Protein AF-A0A8T5QUE5-F1 (afdb_monomer)

Sequence (180 aa):
MTLEDELLDKLLEVINLKKLDLYNTNISELSKLKGLNLEYLNLDCTKVSDISALEGMPLRELHLLATSVSDISYLRGMPLQVLNLDCTNVSDISALEGMPLKRLQLYNTKITDIFPLSGMPLENLDINSNNIYDISPLEGMSFKKLNISYTKIENLSYLEKIKAEELIMEGLNLDNLKAF

Mean predicted aligned error: 4.75 Å

pLDDT: mean 92.4, std 11.58, range [46.09, 98.94]

Structure (mmCIF, N/CA/C/O backbone):
data_AF-A0A8T5QUE5-F1
#
_entry.id   AF-A0A8T5QUE5-F1
#
loop_
_atom_site.group_PDB
_atom_site.id
_atom_site.type_symbol
_atom_site.label_atom_id
_atom_site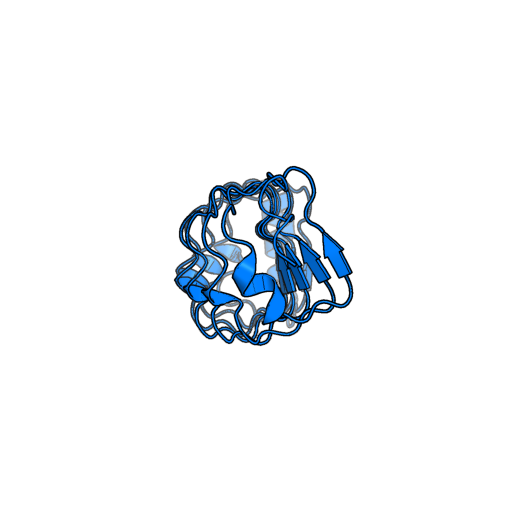.label_alt_id
_atom_site.label_comp_id
_atom_site.label_asym_id
_atom_site.label_entity_id
_atom_site.label_seq_id
_atom_site.pdbx_PDB_ins_code
_atom_site.Cartn_x
_atom_site.Cartn_y
_atom_site.Cartn_z
_atom_site.occupancy
_atom_site.B_iso_or_equiv
_atom_site.auth_seq_id
_atom_site.auth_comp_id
_atom_site.auth_asym_id
_atom_site.auth_atom_id
_atom_site.pdbx_PDB_model_num
ATOM 1 N N . MET A 1 1 ? -11.476 17.811 26.109 1.00 55.44 1 MET A N 1
ATOM 2 C CA . MET A 1 1 ? -12.087 16.688 25.385 1.00 55.44 1 MET A CA 1
ATOM 3 C C . MET A 1 1 ? -12.823 17.287 24.207 1.00 55.44 1 MET A C 1
ATOM 5 O O . MET A 1 1 ? -13.654 18.166 24.429 1.00 55.44 1 MET A O 1
ATOM 9 N N . THR A 1 2 ? -12.407 16.973 22.984 1.00 64.62 2 THR A N 1
ATOM 10 C CA . THR A 1 2 ? -13.081 17.469 21.772 1.00 64.62 2 THR A CA 1
ATOM 11 C C . THR A 1 2 ? -14.402 16.715 21.568 1.00 64.62 2 THR A C 1
ATOM 13 O O . THR A 1 2 ? -14.621 15.665 22.166 1.00 64.62 2 THR A O 1
ATOM 16 N N . LEU A 1 3 ? -15.298 17.234 20.720 1.00 58.44 3 LEU A N 1
ATOM 17 C CA . LEU A 1 3 ? -16.533 16.528 20.338 1.00 58.44 3 LEU A CA 1
ATOM 18 C C . LEU A 1 3 ? -16.232 15.142 19.722 1.00 58.44 3 LEU A C 1
ATOM 20 O O . LEU A 1 3 ? -17.026 14.214 19.838 1.00 58.44 3 LEU A O 1
ATOM 24 N N . GLU A 1 4 ? -15.060 15.009 19.099 1.00 66.00 4 GLU A N 1
ATOM 25 C CA . GLU A 1 4 ? -14.550 13.771 18.508 1.00 66.00 4 GLU A CA 1
ATOM 26 C C . GLU A 1 4 ? -14.103 12.768 19.584 1.00 66.00 4 GLU A C 1
ATOM 28 O O . GLU A 1 4 ? -14.426 11.588 19.473 1.00 66.00 4 GLU A O 1
ATOM 33 N N . ASP A 1 5 ? -13.448 13.226 20.661 1.00 66.81 5 ASP A N 1
ATOM 34 C CA . ASP A 1 5 ? -13.089 12.368 21.799 1.00 66.81 5 ASP A CA 1
ATOM 35 C C . ASP A 1 5 ? -14.330 11.754 22.456 1.00 66.81 5 ASP A C 1
ATOM 37 O O . ASP A 1 5 ? -14.325 10.569 22.782 1.00 66.81 5 ASP A O 1
ATOM 41 N N . GLU A 1 6 ? -15.388 12.554 22.632 1.00 69.56 6 GLU A N 1
ATOM 42 C CA . GLU A 1 6 ? -16.644 12.105 23.241 1.00 69.56 6 GLU A CA 1
ATOM 43 C C . GLU A 1 6 ? -17.401 11.124 22.330 1.00 69.56 6 GLU A C 1
ATOM 45 O O . GLU A 1 6 ? -18.007 10.164 22.811 1.00 69.56 6 GLU A O 1
ATOM 50 N N . LEU A 1 7 ? -17.362 11.338 21.009 1.00 68.38 7 LEU A N 1
ATOM 51 C CA . LEU A 1 7 ? -17.920 10.399 20.035 1.00 68.38 7 LEU A CA 1
ATOM 52 C C . LEU A 1 7 ? -17.157 9.071 20.058 1.00 68.38 7 LEU A C 1
ATOM 54 O O . LEU A 1 7 ? -17.784 8.013 20.043 1.00 68.38 7 LEU A O 1
ATOM 58 N N . LEU A 1 8 ? -15.825 9.121 20.125 1.00 69.69 8 LEU A N 1
ATOM 59 C CA . LEU A 1 8 ? -14.997 7.923 20.167 1.00 69.69 8 LEU A CA 1
ATOM 60 C C . LEU A 1 8 ? -15.243 7.125 21.450 1.00 69.69 8 LEU A C 1
ATOM 62 O O . LEU A 1 8 ? -15.422 5.914 21.376 1.00 69.69 8 LEU A O 1
ATOM 66 N N . ASP A 1 9 ? -15.367 7.797 22.595 1.00 72.69 9 ASP A N 1
ATOM 67 C CA . ASP A 1 9 ? -15.693 7.147 23.870 1.00 72.69 9 ASP A CA 1
ATOM 68 C C . ASP A 1 9 ? -17.058 6.439 23.816 1.00 72.69 9 ASP A C 1
ATOM 70 O O . ASP A 1 9 ? -17.170 5.288 24.235 1.00 72.69 9 ASP A O 1
ATOM 74 N N . LYS A 1 10 ? -18.073 7.058 23.196 1.00 71.94 10 LYS A N 1
ATOM 75 C CA . LYS A 1 10 ? -19.389 6.422 22.981 1.00 71.94 10 LYS A CA 1
ATOM 76 C C . LYS A 1 10 ? -19.337 5.240 22.008 1.00 71.94 10 LYS A C 1
ATOM 78 O O . LYS A 1 10 ? -20.101 4.292 22.165 1.00 71.94 10 LYS A O 1
ATOM 83 N N . LEU A 1 11 ? -18.458 5.271 21.004 1.00 67.69 11 LEU A N 1
ATOM 84 C CA . LEU A 1 11 ? -18.279 4.158 20.063 1.00 67.69 11 LEU A CA 1
ATOM 85 C C . LEU A 1 11 ? -17.603 2.946 20.720 1.00 67.69 11 LEU A C 1
ATOM 87 O O . LEU A 1 11 ? -17.919 1.813 20.356 1.00 67.69 11 LEU A O 1
ATOM 91 N N . LEU A 1 12 ? -16.724 3.165 21.704 1.00 67.06 12 LEU A N 1
ATOM 92 C CA . LEU A 1 12 ? -16.076 2.092 22.471 1.00 67.06 12 LEU A CA 1
ATOM 93 C C . LEU A 1 12 ? -17.047 1.335 23.389 1.00 67.06 12 LEU A C 1
ATOM 95 O O . LEU A 1 12 ? -16.798 0.175 23.711 1.00 67.06 12 LEU A O 1
ATOM 99 N N . GLU A 1 13 ? -18.168 1.951 23.775 1.00 68.12 13 GLU A N 1
ATOM 100 C CA . GLU A 1 13 ? -19.232 1.286 24.543 1.00 68.12 13 GLU A CA 1
ATOM 101 C C . GLU A 1 13 ? -20.042 0.285 23.695 1.00 68.12 13 GLU A C 1
ATOM 103 O O . GLU A 1 13 ? -20.776 -0.550 24.234 1.00 68.12 13 GLU A O 1
ATOM 108 N N . VAL A 1 14 ? -19.896 0.316 22.365 1.00 62.88 14 VAL A N 1
ATOM 109 C CA . VAL A 1 14 ? -20.578 -0.611 21.458 1.00 62.88 14 VAL A CA 1
ATOM 110 C C . VAL A 1 14 ? -19.792 -1.921 21.368 1.00 62.88 14 VAL A C 1
ATOM 112 O O . VAL A 1 14 ? -18.818 -2.060 20.626 1.00 62.88 14 VAL A O 1
ATOM 115 N N . ILE A 1 15 ? -20.252 -2.929 22.107 1.00 61.47 15 ILE A N 1
ATOM 116 C CA . ILE A 1 15 ? -19.746 -4.304 22.009 1.00 61.47 15 ILE A CA 1
ATOM 117 C C . ILE A 1 15 ? -19.897 -4.784 20.548 1.00 61.47 15 ILE A C 1
ATOM 119 O O . ILE A 1 15 ? -20.997 -4.765 20.002 1.00 61.47 15 ILE A O 1
ATOM 123 N N . ASN A 1 16 ? -18.797 -5.256 19.942 1.00 76.56 16 ASN A N 1
ATOM 124 C CA . ASN A 1 16 ? -18.677 -5.796 18.570 1.00 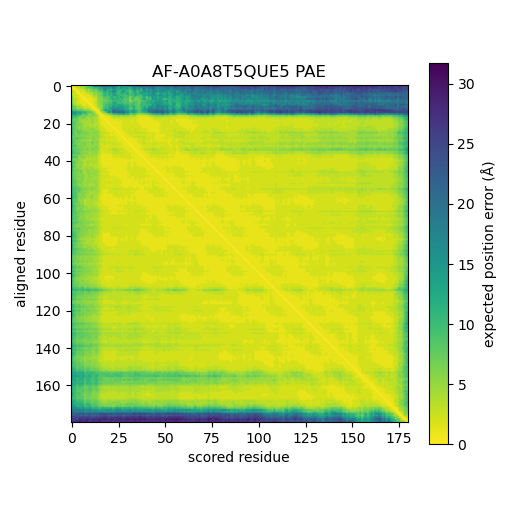76.56 16 ASN A CA 1
ATOM 125 C C . ASN A 1 16 ? -18.594 -4.801 17.397 1.00 76.56 16 ASN A C 1
ATOM 127 O O . ASN A 1 16 ? -18.973 -5.154 16.276 1.00 76.56 16 ASN A O 1
ATOM 131 N N . LEU A 1 17 ? -18.034 -3.603 17.578 1.00 87.31 17 LEU A N 1
ATOM 132 C CA . LEU A 1 17 ? -17.676 -2.780 16.419 1.00 87.31 17 LEU A CA 1
ATOM 133 C C . LEU A 1 17 ? -16.667 -3.527 15.519 1.00 87.31 17 LEU A C 1
ATOM 135 O O . LEU A 1 17 ? -15.586 -3.909 15.965 1.00 87.31 17 LEU A O 1
ATOM 139 N N . LYS A 1 18 ? -17.046 -3.759 14.255 1.00 92.56 18 LYS A N 1
ATOM 140 C CA . LYS A 1 18 ? -16.223 -4.443 13.236 1.00 92.56 18 LYS A CA 1
ATOM 141 C C . LYS A 1 18 ? -15.705 -3.522 12.146 1.00 92.56 18 LYS A C 1
ATOM 143 O O . LYS A 1 18 ? -14.696 -3.825 11.518 1.00 92.56 18 LYS A O 1
ATOM 148 N N . LYS A 1 19 ? -16.407 -2.424 11.896 1.00 94.88 19 LYS A N 1
ATOM 149 C CA . LYS A 1 19 ? -16.065 -1.461 10.857 1.00 94.88 19 LYS A CA 1
ATOM 150 C C . LYS A 1 19 ? -16.135 -0.075 11.455 1.00 94.88 19 LYS A C 1
ATOM 152 O O . LYS A 1 19 ? -17.140 0.257 12.080 1.00 94.88 19 LYS A O 1
ATOM 157 N N . LEU A 1 20 ? -15.089 0.703 11.251 1.00 94.19 20 LEU A N 1
ATOM 158 C CA . LEU A 1 20 ? -15.035 2.089 11.674 1.00 94.19 20 LEU A CA 1
ATOM 159 C C . LEU A 1 20 ? -14.572 2.937 10.494 1.00 94.19 20 LEU A C 1
ATOM 161 O O . LEU A 1 20 ? -13.533 2.661 9.899 1.00 94.19 20 LEU A O 1
ATOM 165 N N . ASP A 1 21 ? -15.373 3.937 10.145 1.00 95.81 21 ASP A N 1
ATOM 166 C CA . ASP A 1 21 ? -15.042 4.902 9.106 1.00 95.81 21 ASP A CA 1
ATOM 167 C C . ASP A 1 21 ? -14.876 6.284 9.736 1.00 95.81 21 ASP A C 1
ATOM 169 O O . ASP A 1 21 ? -15.796 6.797 10.376 1.00 95.81 21 ASP A O 1
ATOM 173 N N . LEU A 1 22 ? -13.674 6.835 9.597 1.00 95.50 22 LEU A N 1
ATOM 174 C CA . LEU A 1 22 ? -13.264 8.140 10.104 1.00 95.50 22 LEU A CA 1
ATOM 175 C C . LEU A 1 22 ? -12.729 9.022 8.968 1.00 95.50 22 LEU A C 1
ATOM 177 O O . LEU A 1 22 ? -11.948 9.943 9.231 1.00 95.50 22 LEU A O 1
ATOM 181 N N . TYR A 1 23 ? -13.141 8.747 7.724 1.00 97.19 23 TYR A N 1
ATOM 182 C CA . TYR A 1 23 ? -12.760 9.518 6.544 1.00 97.19 23 TYR A CA 1
ATOM 183 C C . TYR A 1 23 ? -12.907 11.021 6.784 1.00 97.19 23 TYR A C 1
ATOM 185 O O . TYR A 1 23 ? -13.974 11.501 7.180 1.00 97.19 23 TYR A O 1
ATOM 193 N N . ASN A 1 24 ? -11.839 11.764 6.488 1.00 96.44 24 ASN A N 1
ATOM 194 C CA . ASN A 1 24 ? -11.814 13.225 6.519 1.00 96.44 24 ASN A CA 1
ATOM 195 C C . ASN A 1 24 ? -12.274 13.826 7.868 1.00 96.44 24 ASN A C 1
ATOM 197 O O . ASN A 1 24 ? -12.932 14.868 7.920 1.00 96.44 24 ASN A O 1
ATOM 201 N N . THR A 1 25 ? -11.939 13.152 8.970 1.00 94.88 25 THR A N 1
ATOM 202 C CA . THR A 1 25 ? -12.083 13.668 10.342 1.00 94.88 25 THR A CA 1
ATOM 203 C C . THR A 1 25 ? -10.766 14.280 10.838 1.00 94.88 25 THR A C 1
ATOM 205 O O . THR A 1 25 ? -9.713 14.094 10.226 1.00 94.88 25 THR A O 1
ATOM 208 N N . ASN A 1 26 ? -10.775 15.007 11.966 1.00 92.00 26 ASN A N 1
ATOM 209 C CA . ASN A 1 26 ? -9.542 15.593 12.516 1.00 92.00 26 ASN A CA 1
ATOM 210 C C . ASN A 1 26 ? -8.739 14.646 13.414 1.00 92.00 26 ASN A C 1
ATOM 212 O O . ASN A 1 26 ? -7.796 15.107 14.063 1.00 92.00 26 ASN A O 1
ATOM 216 N N . ILE A 1 27 ? -9.078 13.354 13.457 1.00 93.19 27 ILE A N 1
ATOM 217 C CA . ILE A 1 27 ? -8.384 12.402 14.321 1.00 93.19 27 ILE A CA 1
ATOM 218 C C . ILE A 1 27 ? -6.887 12.353 13.986 1.00 93.19 27 ILE A C 1
ATOM 220 O O . ILE A 1 27 ? -6.482 12.322 12.821 1.00 93.19 27 ILE A O 1
ATOM 224 N N . SER A 1 28 ? -6.067 12.369 15.031 1.00 93.75 28 SER A N 1
ATOM 225 C CA . SER A 1 28 ? -4.611 12.220 14.945 1.00 93.75 28 SER A CA 1
ATOM 226 C C . SER A 1 28 ? -4.076 11.111 15.849 1.00 93.75 28 SER A C 1
ATOM 228 O O . SER A 1 28 ? -2.992 10.600 15.602 1.00 93.75 28 SER A O 1
ATOM 230 N N . GLU A 1 29 ? -4.837 10.730 16.877 1.00 94.31 29 GLU A N 1
ATOM 231 C CA . GLU A 1 29 ? -4.436 9.786 17.918 1.00 94.31 29 GLU A CA 1
ATOM 232 C C . GLU A 1 29 ? -5.331 8.549 17.887 1.00 94.31 29 GLU A C 1
ATOM 234 O O . GLU A 1 29 ? -6.556 8.653 17.955 1.00 94.31 29 GLU A O 1
ATOM 239 N N . LEU A 1 30 ? -4.714 7.369 17.826 1.00 94.44 30 LEU A N 1
ATOM 240 C CA . LEU A 1 30 ? -5.424 6.089 17.725 1.00 94.44 30 LEU A CA 1
ATOM 241 C C . LEU A 1 30 ? -5.387 5.267 19.016 1.00 94.44 30 LEU A C 1
ATOM 243 O O . LEU A 1 30 ? -5.906 4.155 19.044 1.00 94.44 30 LEU A O 1
ATOM 247 N N . SER A 1 31 ? -4.803 5.792 20.097 1.00 91.19 31 SER A N 1
ATOM 248 C CA . SER A 1 31 ? -4.622 5.068 21.368 1.00 91.19 31 SER A CA 1
ATOM 249 C C . SER A 1 31 ? -5.916 4.438 21.902 1.00 91.19 31 SER A C 1
ATOM 251 O O . SER A 1 31 ? -5.895 3.321 22.418 1.00 91.19 31 SER A O 1
ATOM 253 N N . LYS A 1 32 ? -7.052 5.112 21.700 1.00 88.38 32 LYS A N 1
ATOM 254 C CA . LYS A 1 32 ? -8.398 4.651 22.069 1.00 88.38 32 LYS A CA 1
ATOM 255 C C . LYS A 1 32 ? -8.914 3.466 21.236 1.00 88.38 32 LYS A C 1
ATOM 257 O O . LYS A 1 32 ? -9.803 2.763 21.695 1.00 88.38 32 LYS A O 1
ATOM 262 N N . LEU A 1 33 ? -8.363 3.210 20.046 1.00 90.44 33 LEU A N 1
ATOM 263 C CA . LEU A 1 33 ? -8.734 2.063 19.201 1.00 90.44 33 LEU A CA 1
ATOM 264 C C . LEU A 1 33 ? -8.020 0.764 19.595 1.00 90.44 33 LEU A C 1
ATOM 266 O O . LEU A 1 33 ? -8.381 -0.311 19.109 1.00 90.44 33 LEU A O 1
ATOM 270 N N . LYS A 1 34 ? -6.992 0.850 20.447 1.00 89.94 34 LYS A N 1
ATOM 271 C CA . LYS A 1 34 ? -6.136 -0.286 20.783 1.00 89.94 34 LYS A CA 1
ATOM 272 C C . LYS A 1 34 ? -6.952 -1.440 21.365 1.00 89.94 34 LYS A C 1
ATOM 274 O O . LYS A 1 34 ? -7.679 -1.281 22.342 1.00 89.94 34 LYS A O 1
ATOM 279 N N . GLY A 1 35 ? -6.780 -2.626 20.785 1.00 87.12 35 GLY A N 1
ATOM 280 C CA . GLY A 1 35 ? -7.442 -3.852 21.241 1.00 87.12 35 GLY A CA 1
ATOM 281 C C . GLY A 1 35 ? -8.889 -4.019 20.769 1.00 87.12 35 GLY A C 1
ATOM 282 O O . GLY A 1 35 ? -9.516 -5.023 21.110 1.00 87.12 35 GLY A O 1
ATOM 283 N N . LEU A 1 36 ? -9.424 -3.093 19.964 1.00 89.94 36 LEU A N 1
ATOM 284 C CA . LEU A 1 36 ? -10.710 -3.310 19.308 1.00 89.94 36 LEU A CA 1
ATOM 285 C C . LEU A 1 36 ? -10.630 -4.444 18.280 1.00 89.94 36 LEU A C 1
ATOM 287 O O . LEU A 1 36 ? -9.606 -4.695 17.647 1.00 89.94 36 LEU A O 1
ATOM 291 N N . ASN A 1 37 ? -11.760 -5.112 18.065 1.00 92.56 37 ASN A N 1
ATOM 292 C CA . ASN A 1 37 ? -11.877 -6.226 17.127 1.00 92.56 37 ASN A CA 1
ATOM 293 C C . ASN A 1 37 ? -12.324 -5.751 15.730 1.00 92.56 37 ASN A C 1
ATOM 295 O O . ASN A 1 37 ? -13.238 -6.334 15.139 1.00 92.56 37 ASN A O 1
ATOM 299 N N . LEU A 1 38 ? -11.720 -4.663 15.238 1.00 95.25 38 LEU A N 1
ATOM 300 C CA . LEU A 1 38 ? -12.035 -4.096 13.927 1.00 95.25 38 LEU A CA 1
ATOM 301 C C . LEU A 1 38 ? -11.475 -4.980 12.807 1.00 95.25 38 LEU A C 1
ATOM 303 O O . LEU A 1 38 ? -10.333 -5.427 12.854 1.00 95.25 38 LEU A O 1
ATOM 307 N N . GLU A 1 39 ? -12.289 -5.180 11.778 1.00 97.81 39 GLU A N 1
ATOM 308 C CA . GLU A 1 39 ? -11.939 -5.844 10.519 1.00 97.81 39 GLU A CA 1
ATOM 309 C C . GLU A 1 39 ? -11.780 -4.830 9.373 1.00 97.81 39 GLU A C 1
ATOM 311 O O . GLU A 1 39 ? -11.087 -5.111 8.398 1.00 97.81 39 GLU A O 1
ATOM 316 N N . TYR A 1 40 ? -12.388 -3.649 9.499 1.00 98.44 40 TYR A N 1
ATOM 317 C CA . TYR A 1 40 ? -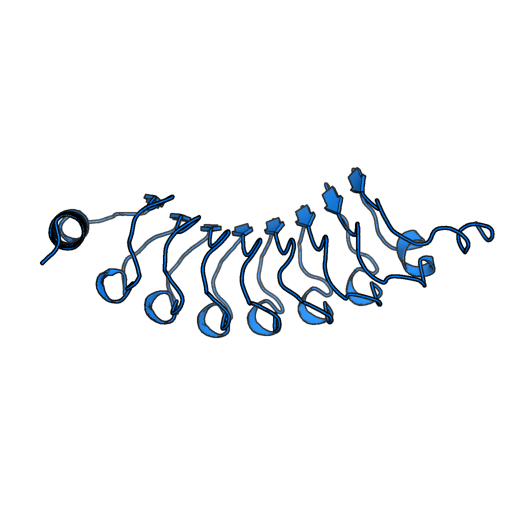12.280 -2.536 8.557 1.00 98.44 40 TYR A CA 1
ATOM 318 C C . TYR A 1 40 ? -12.012 -1.240 9.319 1.00 98.44 40 TYR A C 1
ATOM 320 O O . TYR A 1 40 ? -12.736 -0.925 10.273 1.00 98.44 40 TYR A O 1
ATOM 328 N N . LEU A 1 41 ? -11.025 -0.479 8.859 1.00 98.38 41 LEU A N 1
ATOM 329 C CA . LEU A 1 41 ? -10.732 0.853 9.367 1.00 98.38 41 LEU A CA 1
ATOM 330 C C . LEU A 1 41 ? -10.399 1.799 8.212 1.00 98.38 41 LEU A C 1
ATOM 332 O O . LEU A 1 41 ? -9.467 1.551 7.448 1.00 98.38 41 LEU A O 1
ATOM 336 N N . ASN A 1 42 ? -11.152 2.889 8.111 1.00 98.75 42 ASN A N 1
ATOM 337 C CA . ASN A 1 42 ? -10.876 3.965 7.169 1.00 98.75 42 ASN A CA 1
ATOM 338 C C . ASN A 1 42 ? -10.406 5.216 7.917 1.00 98.75 42 ASN A C 1
ATOM 340 O O . ASN A 1 42 ? -11.151 5.768 8.728 1.00 98.75 42 ASN A O 1
ATOM 344 N N . LEU A 1 43 ? -9.171 5.632 7.644 1.00 98.56 43 LEU A N 1
ATOM 345 C CA . LEU A 1 43 ? -8.508 6.820 8.185 1.00 98.56 43 LEU A CA 1
ATOM 346 C C . LEU A 1 43 ? -8.047 7.762 7.063 1.00 98.56 43 LEU A C 1
ATOM 348 O O . LEU A 1 43 ? -7.198 8.628 7.292 1.00 98.56 43 LEU A O 1
ATOM 352 N N . ASP A 1 44 ? -8.587 7.603 5.857 1.00 98.81 44 ASP A N 1
ATOM 353 C CA . ASP A 1 44 ? -8.267 8.451 4.715 1.00 98.81 44 ASP A CA 1
ATOM 354 C C . ASP A 1 44 ? -8.504 9.929 5.042 1.00 98.81 44 ASP A C 1
ATOM 356 O O . ASP A 1 44 ? -9.501 10.304 5.669 1.00 98.81 44 ASP A O 1
ATOM 360 N N . CYS A 1 45 ? -7.588 10.782 4.588 1.00 98.38 45 CYS A N 1
ATOM 361 C CA . CYS A 1 45 ? -7.635 12.231 4.773 1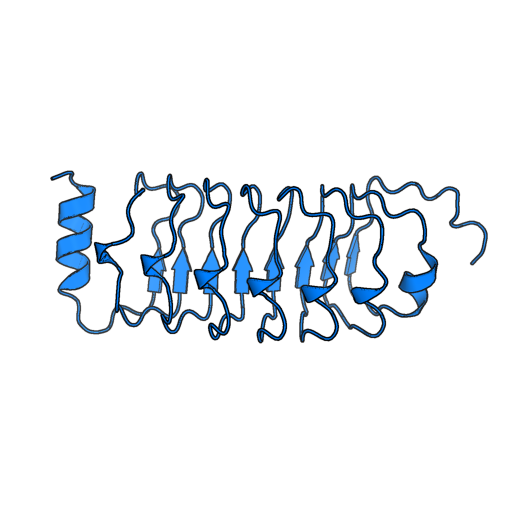.00 98.38 45 CYS A CA 1
ATOM 362 C C . CYS A 1 45 ? -7.703 12.673 6.251 1.00 98.38 45 CYS A C 1
ATOM 364 O O . CYS A 1 45 ? -8.269 13.722 6.556 1.00 98.38 45 CYS A O 1
ATOM 366 N N . THR A 1 46 ? -7.140 11.889 7.175 1.00 97.62 46 THR A N 1
ATOM 367 C CA . THR A 1 46 ? -6.999 12.262 8.596 1.00 97.62 46 THR A CA 1
ATOM 368 C C . THR A 1 46 ? -5.598 12.797 8.910 1.00 97.62 46 THR A C 1
ATOM 370 O O . THR A 1 46 ? -4.710 12.833 8.057 1.00 97.62 46 THR A O 1
ATOM 373 N N . LYS A 1 47 ? -5.368 13.223 10.159 1.00 96.88 47 LYS A N 1
ATOM 374 C CA . LYS A 1 47 ? -4.072 13.749 10.630 1.00 96.88 47 LYS A CA 1
ATOM 375 C C . LYS A 1 47 ? -3.199 12.683 11.293 1.00 96.88 47 LYS A C 1
ATOM 377 O O . LYS A 1 47 ? -2.220 13.023 11.954 1.00 96.88 47 LYS A O 1
ATOM 382 N N . VAL A 1 48 ? -3.560 11.409 11.156 1.00 98.00 48 VAL A N 1
ATOM 383 C CA . VAL A 1 48 ? -2.830 10.293 11.759 1.00 98.00 48 VAL A CA 1
ATOM 384 C C . VAL A 1 48 ? -1.419 10.206 11.174 1.00 98.00 48 VAL A C 1
ATOM 386 O O . VAL A 1 48 ? -1.217 10.297 9.961 1.00 98.00 48 VAL A O 1
ATOM 389 N N . SER A 1 49 ? -0.437 10.013 12.051 1.00 97.94 49 SER A N 1
ATOM 390 C CA . SER A 1 49 ? 0.952 9.708 11.685 1.00 97.94 49 SER A CA 1
ATOM 391 C C . SER A 1 49 ? 1.494 8.465 12.389 1.00 97.94 49 SER A C 1
ATOM 393 O O . SER A 1 49 ? 2.372 7.802 11.846 1.00 97.94 49 SER A O 1
ATOM 395 N N . ASP A 1 50 ? 0.969 8.142 13.574 1.00 98.31 50 ASP A N 1
ATOM 396 C CA . ASP A 1 50 ? 1.325 6.955 14.352 1.00 98.31 50 ASP A CA 1
ATOM 397 C C . ASP A 1 50 ? 0.179 5.934 14.311 1.00 98.31 50 ASP A C 1
ATOM 399 O O . ASP A 1 50 ? -0.953 6.223 14.708 1.00 98.31 50 ASP A O 1
ATOM 403 N N . ILE A 1 51 ? 0.485 4.734 13.818 1.00 98.56 51 ILE A N 1
ATOM 404 C CA . ILE A 1 51 ? -0.449 3.607 13.720 1.00 98.56 51 ILE A CA 1
ATOM 405 C C . ILE A 1 51 ? -0.092 2.446 14.655 1.00 98.56 51 ILE A C 1
ATOM 407 O O . ILE A 1 51 ? -0.669 1.367 14.534 1.00 98.56 51 ILE A O 1
ATOM 411 N N . SER A 1 52 ? 0.811 2.641 15.616 1.00 98.12 52 SER A N 1
ATOM 412 C CA . SER A 1 52 ? 1.228 1.612 16.582 1.00 98.12 52 SER A CA 1
ATOM 413 C C . SER A 1 52 ? 0.065 1.028 17.390 1.00 98.12 52 SER A C 1
ATOM 415 O O . SER A 1 52 ? 0.084 -0.140 17.774 1.00 98.12 52 SER A O 1
ATOM 417 N N . ALA A 1 53 ? -1.005 1.799 17.598 1.00 97.19 53 ALA A N 1
ATOM 418 C CA . ALA A 1 53 ? -2.224 1.314 18.243 1.00 97.19 53 ALA A CA 1
ATOM 419 C C . ALA A 1 53 ? -2.947 0.205 17.450 1.00 97.19 53 ALA A C 1
ATOM 421 O O . ALA A 1 53 ? -3.773 -0.497 18.036 1.00 97.19 53 ALA A O 1
ATOM 422 N N . LEU A 1 54 ? -2.645 0.052 16.152 1.00 97.94 54 LEU A N 1
ATOM 423 C CA . LEU A 1 54 ? -3.247 -0.947 15.265 1.00 97.94 54 LEU A CA 1
ATOM 424 C C . LEU A 1 54 ? -2.561 -2.319 15.314 1.00 97.94 54 LEU A C 1
ATOM 426 O O . LEU A 1 54 ? -3.092 -3.284 14.759 1.00 97.94 54 LEU A O 1
ATOM 430 N N . GLU A 1 55 ? -1.400 -2.419 15.965 1.00 97.81 55 GLU A N 1
ATOM 431 C CA . GLU A 1 55 ? -0.601 -3.643 16.008 1.00 97.81 55 GLU A CA 1
ATOM 432 C C . GLU A 1 55 ? -1.423 -4.842 16.510 1.00 97.81 55 GLU A C 1
ATOM 434 O O . GLU A 1 55 ? -2.085 -4.796 17.552 1.00 97.81 55 GLU A O 1
ATOM 439 N N . GLY A 1 56 ? -1.387 -5.936 15.746 1.00 96.94 56 GLY A N 1
ATOM 440 C CA . GLY A 1 56 ? -2.067 -7.186 16.090 1.00 96.94 56 GLY A CA 1
ATOM 441 C C . GLY A 1 56 ? -3.594 -7.160 15.959 1.00 96.94 56 GLY A C 1
ATOM 442 O O . GLY A 1 56 ? -4.239 -8.169 16.257 1.00 96.94 56 GLY A O 1
ATOM 443 N N . MET A 1 57 ? -4.198 -6.058 15.502 1.00 96.50 57 MET A N 1
ATOM 444 C CA . MET A 1 57 ? -5.638 -6.013 15.247 1.00 96.50 57 MET A CA 1
ATOM 445 C C . MET A 1 57 ? -6.022 -6.927 14.067 1.00 96.50 57 MET A C 1
ATOM 447 O O . MET A 1 57 ? -5.255 -7.089 13.115 1.00 96.50 57 MET A O 1
ATOM 451 N N . PRO A 1 58 ? -7.232 -7.512 14.061 1.00 97.00 58 PRO A N 1
ATOM 452 C CA . PRO A 1 58 ? -7.662 -8.449 13.023 1.00 97.00 58 PRO A CA 1
ATOM 453 C C . PRO A 1 58 ? -8.153 -7.748 11.741 1.00 97.00 58 PRO A C 1
ATOM 455 O O . PRO A 1 58 ? -9.058 -8.246 11.064 1.00 97.00 58 PRO A O 1
ATOM 458 N N . LEU A 1 59 ? -7.553 -6.605 11.391 1.00 98.50 59 LEU A N 1
ATOM 459 C CA . LEU A 1 59 ? -7.933 -5.810 10.228 1.00 98.50 59 LEU A CA 1
ATOM 460 C C . LEU A 1 59 ? -7.727 -6.611 8.936 1.00 98.50 59 LEU A C 1
ATOM 462 O O . LEU A 1 59 ? -6.675 -7.204 8.693 1.00 98.50 59 LEU A O 1
ATOM 466 N N . ARG A 1 60 ? -8.757 -6.603 8.092 1.00 98.81 60 ARG A N 1
ATOM 467 C CA . ARG A 1 60 ? -8.754 -7.125 6.720 1.00 98.81 60 ARG A CA 1
ATOM 468 C C . ARG A 1 60 ? -8.612 -6.005 5.699 1.00 98.81 60 ARG A C 1
ATOM 470 O O . ARG A 1 60 ? -8.083 -6.243 4.617 1.00 98.81 60 ARG A O 1
ATOM 477 N N . GLU A 1 61 ? -9.061 -4.808 6.049 1.00 98.88 61 GLU A N 1
ATOM 478 C CA . GLU A 1 61 ? -9.039 -3.639 5.183 1.00 98.88 61 GLU A CA 1
ATOM 479 C C . GLU A 1 61 ? -8.656 -2.393 5.982 1.00 98.88 61 GLU A C 1
ATOM 481 O O . GLU A 1 61 ? -9.269 -2.091 7.010 1.00 98.88 61 GLU A O 1
ATOM 486 N N . LEU A 1 62 ? -7.619 -1.702 5.511 1.00 98.94 62 LEU A N 1
ATOM 487 C CA . LEU A 1 62 ? -7.088 -0.490 6.121 1.00 98.94 62 LEU A CA 1
ATOM 488 C C . LEU A 1 62 ? -6.839 0.566 5.044 1.00 98.94 62 LEU A C 1
ATOM 490 O O . LEU A 1 62 ? -6.135 0.306 4.065 1.00 98.94 62 LEU A O 1
ATOM 494 N N . HIS A 1 63 ? -7.397 1.755 5.252 1.00 98.94 63 HIS A N 1
ATOM 495 C CA . HIS A 1 63 ? -7.213 2.901 4.366 1.00 98.94 63 HIS A CA 1
ATOM 496 C C . HIS A 1 63 ? -6.529 4.051 5.110 1.00 98.94 63 HIS A C 1
ATOM 498 O O . HIS A 1 63 ? -6.968 4.429 6.198 1.00 98.94 63 HIS A O 1
ATOM 504 N N . LEU A 1 64 ? -5.414 4.531 4.553 1.00 98.81 64 LEU A N 1
ATOM 505 C CA . LEU A 1 64 ? -4.530 5.563 5.105 1.00 98.81 64 LEU A CA 1
ATOM 506 C C . LEU A 1 64 ? -4.169 6.636 4.057 1.00 98.81 64 LEU A C 1
ATOM 508 O O . LEU A 1 64 ? -3.163 7.334 4.223 1.00 98.81 64 LEU A O 1
ATOM 512 N N . LEU A 1 65 ? -4.954 6.772 2.983 1.00 98.75 65 LEU A N 1
ATOM 513 C CA . LEU A 1 65 ? -4.749 7.761 1.921 1.00 98.75 65 LEU A CA 1
ATOM 514 C C . LEU A 1 65 ? -4.555 9.151 2.522 1.00 98.75 65 LEU A C 1
ATOM 516 O O . LEU A 1 65 ? -5.345 9.595 3.357 1.00 98.75 65 LEU A O 1
ATOM 520 N N . ALA A 1 66 ? -3.538 9.864 2.042 1.00 98.56 66 ALA A N 1
ATOM 521 C CA . ALA A 1 66 ? -3.267 11.249 2.421 1.00 98.56 66 ALA A CA 1
ATOM 522 C C . ALA A 1 66 ? -3.149 11.472 3.945 1.00 98.56 66 ALA A C 1
ATOM 524 O O . ALA A 1 66 ? -3.460 12.552 4.449 1.00 98.56 66 ALA A O 1
ATOM 525 N N . THR A 1 67 ? -2.683 10.458 4.679 1.00 98.56 67 THR A N 1
ATOM 526 C CA . THR A 1 67 ? -2.235 10.594 6.071 1.00 98.56 67 THR A CA 1
ATOM 527 C C . THR A 1 67 ? -0.742 10.932 6.130 1.00 98.56 67 THR A C 1
ATOM 529 O O . THR A 1 67 ? -0.032 10.919 5.123 1.00 98.56 67 THR A O 1
ATOM 532 N N . SER A 1 68 ? -0.226 11.240 7.322 1.00 97.62 68 SER A N 1
ATOM 533 C CA . SER A 1 68 ? 1.203 11.529 7.529 1.00 97.62 68 SER A CA 1
ATOM 534 C C . SER A 1 68 ? 2.008 10.306 7.979 1.00 97.62 68 SER A C 1
ATOM 536 O O . SER A 1 68 ? 3.137 10.458 8.443 1.00 97.62 68 SER A O 1
ATOM 538 N N . VAL A 1 69 ? 1.447 9.101 7.839 1.00 98.56 69 VAL A N 1
ATOM 539 C CA . VAL A 1 69 ? 2.103 7.839 8.200 1.00 98.56 69 VAL A CA 1
ATOM 540 C C . VAL A 1 69 ? 3.370 7.633 7.368 1.00 98.56 69 VAL A C 1
ATOM 542 O O . VAL A 1 69 ? 3.386 7.862 6.157 1.00 98.56 69 VAL A O 1
ATOM 545 N N . SER A 1 70 ? 4.441 7.199 8.032 1.00 98.19 70 SER A N 1
ATOM 546 C CA . SER A 1 70 ? 5.720 6.842 7.403 1.00 98.19 70 SER A CA 1
ATOM 547 C C . SER A 1 70 ? 6.256 5.483 7.844 1.00 98.19 70 SER A C 1
ATOM 549 O O . SER A 1 70 ? 6.991 4.855 7.089 1.00 98.19 70 SER A O 1
ATOM 551 N N . ASP A 1 71 ? 5.905 5.037 9.052 1.00 98.50 71 ASP A N 1
ATOM 552 C CA . ASP A 1 71 ? 6.301 3.743 9.602 1.00 98.50 71 ASP A CA 1
ATOM 553 C C . ASP A 1 71 ? 5.102 2.792 9.604 1.00 98.50 71 ASP A C 1
ATOM 555 O O . ASP A 1 71 ? 4.089 3.045 10.259 1.00 98.50 71 ASP A O 1
ATOM 559 N N . ILE A 1 72 ? 5.229 1.700 8.852 1.00 98.69 72 ILE A N 1
ATOM 560 C CA . ILE A 1 72 ? 4.223 0.638 8.761 1.00 98.69 72 ILE A CA 1
ATOM 561 C C . ILE A 1 72 ? 4.702 -0.688 9.360 1.00 98.69 72 ILE A C 1
ATOM 563 O O . ILE A 1 72 ? 4.070 -1.721 9.147 1.00 98.69 72 ILE A O 1
ATOM 567 N N . SER A 1 73 ? 5.796 -0.690 10.127 1.00 98.75 73 SER A N 1
ATOM 568 C CA . SER A 1 73 ? 6.344 -1.895 10.766 1.00 98.75 73 SER A CA 1
ATOM 569 C C . SER A 1 73 ? 5.323 -2.626 11.647 1.00 98.75 73 SER A C 1
ATOM 571 O O . SER A 1 73 ? 5.305 -3.859 11.672 1.00 98.75 73 SER A O 1
ATOM 573 N N . TYR A 1 74 ? 4.405 -1.882 12.267 1.00 98.38 74 TYR A N 1
ATOM 574 C CA . TYR A 1 74 ? 3.291 -2.388 13.076 1.00 98.38 74 TYR A CA 1
ATOM 575 C C . TYR A 1 74 ? 2.246 -3.196 12.289 1.00 98.38 74 TYR A C 1
ATOM 577 O O . TYR A 1 74 ? 1.420 -3.874 12.898 1.00 98.38 74 TYR A O 1
ATOM 585 N N . LEU A 1 75 ? 2.275 -3.148 10.950 1.00 98.69 75 LEU A N 1
ATOM 586 C CA . LEU A 1 75 ? 1.381 -3.932 10.091 1.00 98.69 75 LEU A CA 1
ATOM 587 C C . LEU A 1 75 ? 1.866 -5.369 9.847 1.00 98.69 75 LEU A C 1
ATOM 589 O O . LEU A 1 75 ? 1.130 -6.187 9.287 1.00 98.69 75 LEU A O 1
ATOM 593 N N . ARG A 1 76 ? 3.099 -5.692 10.252 1.00 98.56 76 ARG A N 1
ATOM 594 C CA . ARG A 1 76 ? 3.747 -6.972 9.950 1.00 98.56 76 ARG A CA 1
ATOM 595 C C . ARG A 1 76 ? 2.902 -8.159 10.409 1.00 98.56 76 ARG A C 1
ATOM 597 O O . ARG A 1 76 ? 2.527 -8.274 11.573 1.00 98.56 76 ARG A O 1
ATOM 604 N N . GLY A 1 77 ? 2.644 -9.080 9.483 1.00 98.19 77 GLY A N 1
ATOM 605 C CA . GLY A 1 77 ? 1.908 -10.317 9.758 1.00 98.19 77 GLY A CA 1
ATOM 606 C C . GLY A 1 77 ? 0.408 -10.132 10.010 1.00 98.19 77 GLY A C 1
ATOM 607 O O . GLY A 1 77 ? -0.279 -11.115 10.297 1.00 98.19 77 GLY A O 1
ATOM 608 N N . MET A 1 78 ? -0.126 -8.911 9.888 1.00 98.56 78 MET A N 1
ATOM 609 C CA . MET A 1 78 ? -1.563 -8.678 10.002 1.00 98.56 78 MET A CA 1
ATOM 610 C C . MET A 1 78 ? -2.321 -9.340 8.843 1.00 98.56 78 MET A C 1
ATOM 612 O O . MET A 1 78 ? -1.802 -9.468 7.730 1.00 98.56 78 MET A O 1
ATOM 616 N N . PRO A 1 79 ? -3.584 -9.740 9.055 1.00 98.44 79 PRO A N 1
ATOM 617 C CA . PRO A 1 79 ? -4.337 -10.527 8.085 1.00 98.44 79 PRO A CA 1
ATOM 618 C C . PRO A 1 79 ? -4.986 -9.671 6.973 1.00 98.44 79 PRO A C 1
ATOM 620 O O . PRO A 1 79 ? -6.046 -10.049 6.451 1.00 98.44 79 PRO A O 1
ATOM 623 N N . LEU A 1 80 ? -4.355 -8.538 6.629 1.00 98.81 80 LEU A N 1
ATOM 624 C CA . LEU A 1 80 ? -4.831 -7.539 5.671 1.00 98.81 80 LEU A CA 1
ATOM 625 C C . LEU A 1 80 ? -4.923 -8.125 4.257 1.00 98.81 80 LEU A C 1
ATOM 627 O O . LEU A 1 80 ? -4.013 -8.795 3.774 1.00 98.81 80 LEU A O 1
ATOM 631 N N . GLN A 1 81 ? -6.033 -7.831 3.587 1.00 98.88 81 GLN A N 1
ATOM 632 C CA . GLN A 1 81 ? -6.305 -8.172 2.188 1.00 98.88 81 GLN A CA 1
ATOM 633 C C . GLN A 1 81 ? -6.364 -6.917 1.311 1.00 98.88 81 GLN A C 1
ATOM 635 O O . GLN A 1 81 ? -6.059 -6.982 0.120 1.00 98.88 81 GLN A O 1
ATOM 640 N N . VAL A 1 82 ? -6.736 -5.777 1.895 1.00 98.94 82 VAL A N 1
ATOM 641 C CA . VAL A 1 82 ? -6.773 -4.473 1.236 1.00 98.94 82 VAL A CA 1
ATOM 642 C C . VAL A 1 82 ? -5.981 -3.477 2.070 1.00 98.94 82 VAL A C 1
ATOM 644 O O . VAL A 1 82 ? -6.252 -3.317 3.261 1.00 98.94 82 VAL A O 1
ATOM 647 N N . LEU A 1 83 ? -5.040 -2.790 1.429 1.00 98.94 83 LEU A N 1
ATOM 648 C CA . LEU A 1 83 ? -4.277 -1.713 2.040 1.00 98.94 83 LEU A CA 1
ATOM 649 C C . LEU A 1 83 ? -4.151 -0.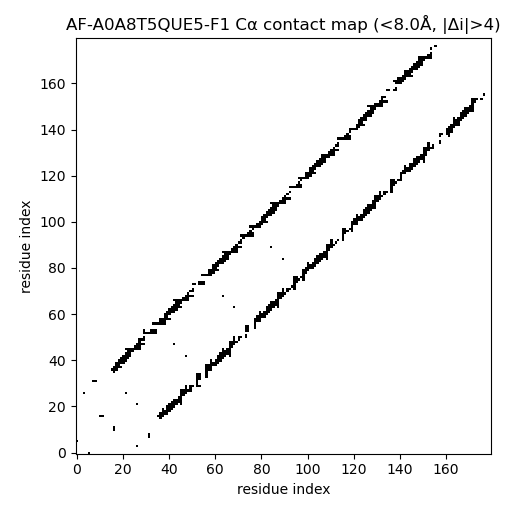540 1.065 1.00 98.94 83 LEU A C 1
ATOM 651 O O . LEU A 1 83 ? -3.671 -0.712 -0.058 1.00 98.94 83 LEU A O 1
ATOM 655 N N . ASN A 1 84 ? -4.583 0.638 1.506 1.00 98.94 84 ASN A N 1
ATOM 656 C CA . ASN A 1 84 ? -4.377 1.890 0.790 1.00 98.94 84 ASN A CA 1
ATOM 657 C C . ASN A 1 84 ? -3.393 2.775 1.562 1.00 98.94 84 ASN A C 1
ATOM 659 O O . ASN A 1 84 ? -3.679 3.169 2.692 1.00 98.94 84 ASN A O 1
ATOM 663 N N . LEU A 1 85 ? -2.246 3.062 0.950 1.00 98.88 85 LEU A N 1
ATOM 664 C CA . LEU A 1 85 ? -1.186 3.927 1.470 1.00 98.88 85 LEU A CA 1
ATOM 665 C C . LEU A 1 85 ? -0.914 5.115 0.540 1.00 98.88 85 LEU A C 1
ATOM 667 O O . LEU A 1 85 ? 0.119 5.768 0.679 1.00 98.88 85 LEU A O 1
ATOM 671 N N . ASP A 1 86 ? -1.803 5.399 -0.408 1.00 98.88 86 ASP A N 1
ATOM 672 C CA . ASP A 1 86 ? -1.626 6.471 -1.381 1.00 98.88 86 ASP A CA 1
ATOM 673 C C . ASP A 1 86 ? -1.323 7.814 -0.702 1.00 98.88 86 ASP A C 1
ATOM 675 O O . ASP A 1 86 ? -1.907 8.173 0.324 1.00 98.88 86 ASP A O 1
ATOM 679 N N . CYS A 1 87 ? -0.414 8.593 -1.283 1.00 98.69 87 CYS A N 1
ATOM 680 C CA . CYS A 1 87 ? -0.038 9.918 -0.786 1.00 98.69 87 CYS A CA 1
ATOM 681 C C . CYS A 1 87 ? 0.419 9.943 0.690 1.00 98.69 87 CYS A C 1
ATOM 683 O O . CYS A 1 87 ? 0.283 10.976 1.349 1.00 98.69 87 CYS A O 1
ATOM 685 N N . THR A 1 88 ? 0.951 8.838 1.218 1.00 98.56 88 THR A N 1
ATOM 686 C CA . THR A 1 88 ? 1.618 8.795 2.532 1.00 98.56 88 THR A CA 1
ATOM 687 C C . THR A 1 88 ? 3.121 9.085 2.407 1.00 98.56 88 THR A C 1
ATOM 689 O O . THR A 1 88 ? 3.645 9.334 1.321 1.00 98.56 88 THR A O 1
ATOM 692 N N . ASN A 1 89 ? 3.852 9.061 3.526 1.00 97.69 89 ASN A 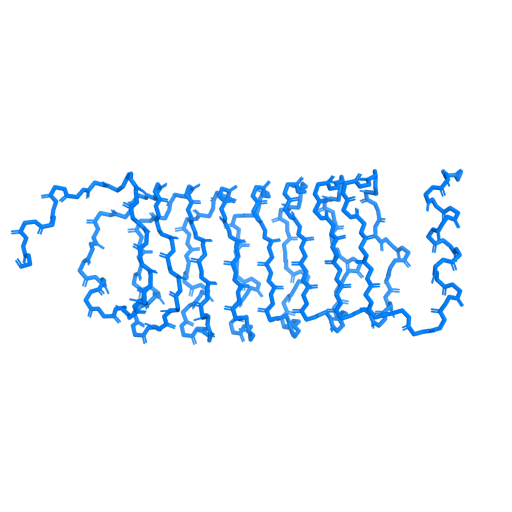N 1
ATOM 693 C CA . ASN A 1 89 ? 5.313 9.202 3.552 1.00 97.69 89 ASN A CA 1
ATOM 694 C C . ASN A 1 89 ? 6.046 7.850 3.662 1.00 97.69 89 ASN A C 1
ATOM 696 O O . ASN A 1 89 ? 7.215 7.817 4.056 1.00 97.69 89 ASN A O 1
ATOM 700 N N . VAL A 1 90 ? 5.369 6.740 3.357 1.00 98.19 90 VAL A N 1
ATOM 701 C CA . VAL A 1 90 ? 5.908 5.380 3.491 1.00 98.19 90 VAL A CA 1
ATOM 702 C C . VAL A 1 90 ? 6.890 5.063 2.366 1.00 98.19 90 VAL A C 1
ATOM 704 O O . VAL A 1 90 ? 6.492 4.892 1.224 1.00 98.19 90 VAL A O 1
ATOM 707 N N . SER A 1 91 ? 8.170 4.902 2.701 1.00 97.12 91 SER A N 1
ATOM 708 C CA . SER A 1 91 ? 9.220 4.531 1.732 1.00 97.12 91 SER A CA 1
ATOM 709 C C . SER A 1 91 ? 9.771 3.113 1.916 1.00 97.12 91 SER A C 1
ATOM 711 O O . SER A 1 91 ? 10.292 2.542 0.960 1.00 97.12 91 SER A O 1
ATOM 713 N N . ASP A 1 92 ? 9.629 2.538 3.112 1.00 98.44 92 ASP A N 1
ATOM 714 C CA . ASP A 1 92 ? 9.991 1.155 3.423 1.00 98.44 92 ASP A CA 1
ATOM 715 C C . ASP A 1 92 ? 8.718 0.311 3.540 1.00 98.44 92 ASP A C 1
ATOM 717 O O . ASP A 1 92 ? 7.869 0.554 4.399 1.00 98.44 92 ASP A O 1
ATOM 721 N N . ILE A 1 93 ? 8.596 -0.684 2.661 1.00 98.69 93 ILE A N 1
ATOM 722 C CA . ILE A 1 93 ? 7.465 -1.616 2.620 1.00 98.69 93 ILE A CA 1
ATOM 723 C C . ILE A 1 93 ? 7.836 -3.041 3.046 1.00 98.69 93 ILE A C 1
ATOM 725 O O . ILE A 1 93 ? 7.058 -3.969 2.832 1.00 98.69 93 ILE A O 1
ATOM 729 N N . SER A 1 94 ? 8.990 -3.240 3.689 1.00 98.69 94 SER A N 1
ATOM 730 C CA . SER A 1 94 ? 9.445 -4.552 4.181 1.00 98.69 94 SER A CA 1
ATOM 731 C C . SER A 1 94 ? 8.469 -5.210 5.162 1.00 98.69 94 SER A C 1
ATOM 733 O O . SER A 1 94 ? 8.419 -6.432 5.273 1.00 98.69 94 SER A O 1
ATOM 735 N N . ALA A 1 95 ? 7.641 -4.421 5.850 1.00 98.62 95 ALA A N 1
ATOM 736 C CA . ALA A 1 95 ? 6.579 -4.933 6.712 1.00 98.62 95 ALA A CA 1
ATOM 737 C C . ALA A 1 95 ? 5.499 -5.732 5.955 1.00 98.62 95 ALA A C 1
ATOM 739 O O . ALA A 1 95 ? 4.789 -6.513 6.588 1.00 98.62 95 ALA A O 1
ATOM 740 N N . LEU A 1 96 ? 5.381 -5.543 4.633 1.00 98.75 96 LEU A N 1
ATOM 741 C CA . LEU A 1 96 ? 4.363 -6.178 3.793 1.00 98.75 96 LEU A CA 1
ATOM 742 C C . LEU A 1 96 ? 4.741 -7.582 3.303 1.00 98.75 96 LEU A C 1
ATOM 744 O O . LEU A 1 96 ? 3.883 -8.295 2.779 1.00 98.75 96 LEU A O 1
ATOM 748 N N . GLU A 1 97 ? 6.002 -7.984 3.472 1.00 98.62 97 GLU A N 1
ATOM 749 C CA . GLU A 1 97 ? 6.522 -9.246 2.947 1.00 98.62 97 GLU A CA 1
ATOM 750 C C . GLU A 1 97 ? 5.693 -10.449 3.424 1.00 98.62 97 GLU A C 1
ATOM 752 O O . GLU A 1 97 ? 5.429 -10.634 4.615 1.00 98.62 97 GLU A O 1
ATOM 757 N N . GLY A 1 98 ? 5.254 -11.274 2.469 1.00 98.38 98 GLY A N 1
ATOM 758 C CA . GLY A 1 98 ? 4.487 -12.492 2.740 1.00 98.38 98 GLY A CA 1
ATOM 759 C C . GLY A 1 98 ? 3.049 -12.272 3.229 1.00 98.38 98 GLY A C 1
ATOM 760 O O . GLY A 1 98 ? 2.368 -13.246 3.561 1.00 98.38 98 GLY A O 1
ATOM 761 N N . MET A 1 99 ? 2.552 -11.032 3.274 1.00 98.69 99 MET A N 1
ATOM 762 C CA . MET A 1 99 ? 1.172 -10.753 3.680 1.00 98.69 99 MET A CA 1
ATOM 763 C C . MET A 1 99 ? 0.148 -11.235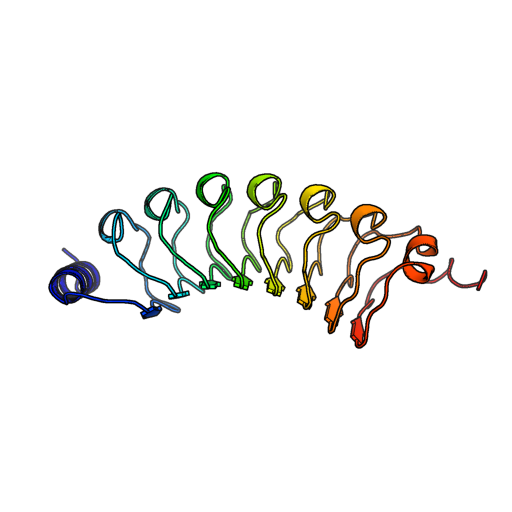 2.634 1.00 98.69 99 MET A C 1
ATOM 765 O O . MET A 1 99 ? 0.424 -11.235 1.432 1.00 98.69 99 MET A O 1
ATOM 769 N N . PRO A 1 100 ? -1.085 -11.595 3.043 1.00 98.44 100 PRO A N 1
ATOM 770 C CA . PRO A 1 100 ? -2.117 -12.108 2.139 1.00 98.44 100 PRO A CA 1
ATOM 771 C C . PRO A 1 100 ? -2.852 -10.994 1.363 1.00 98.44 100 PRO A C 1
ATOM 773 O O . PRO A 1 100 ? -4.051 -11.112 1.090 1.00 98.44 100 PRO A O 1
ATOM 776 N N . LEU A 1 101 ? -2.153 -9.907 1.014 1.00 98.81 101 LEU A N 1
ATOM 777 C CA . LEU A 1 101 ? -2.734 -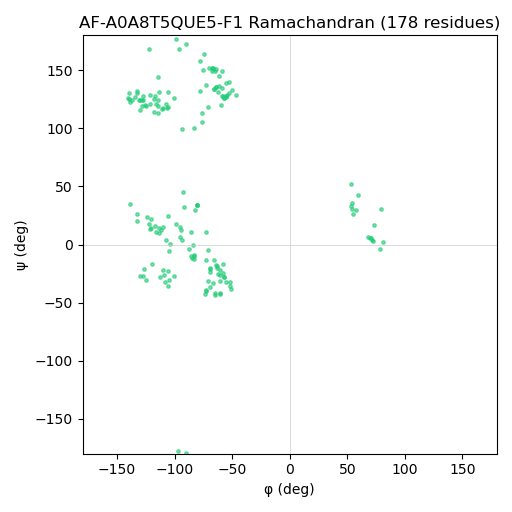8.749 0.338 1.00 98.81 101 LEU A CA 1
ATOM 778 C C . LEU A 1 101 ? -3.213 -9.115 -1.072 1.00 98.81 101 LEU A C 1
ATOM 780 O O . LEU A 1 101 ? -2.511 -9.754 -1.853 1.00 98.81 101 LEU A O 1
ATOM 784 N N . LYS A 1 102 ? -4.425 -8.662 -1.392 1.00 98.88 102 LYS A N 1
ATOM 785 C CA . LYS A 1 102 ? -5.071 -8.774 -2.704 1.00 98.88 102 LYS A CA 1
ATOM 786 C C . LYS A 1 102 ? -5.089 -7.448 -3.447 1.00 98.88 102 LYS A C 1
ATOM 788 O O . LYS A 1 102 ? -4.926 -7.433 -4.665 1.00 98.88 102 LYS A O 1
ATOM 793 N N . ARG A 1 103 ? -5.260 -6.345 -2.717 1.00 98.94 103 ARG A N 1
ATOM 794 C CA . ARG A 1 103 ? -5.231 -4.986 -3.257 1.00 98.94 103 ARG A CA 1
ATOM 795 C C . ARG A 1 103 ? -4.271 -4.126 -2.452 1.00 98.94 103 ARG A C 1
ATOM 797 O O . ARG A 1 103 ? -4.438 -3.998 -1.239 1.00 98.94 103 ARG A O 1
ATOM 804 N N . LEU A 1 104 ? -3.317 -3.524 -3.148 1.00 98.94 104 LEU A N 1
ATOM 805 C CA . LEU A 1 104 ? -2.330 -2.619 -2.576 1.00 98.94 104 LEU A CA 1
ATOM 806 C C . LEU A 1 104 ? -2.262 -1.348 -3.420 1.00 98.94 104 LEU A C 1
ATOM 808 O O . LEU A 1 104 ? -2.090 -1.420 -4.639 1.00 98.94 104 LEU A O 1
ATOM 812 N N . GLN A 1 105 ? -2.459 -0.200 -2.781 1.00 98.94 105 GLN A N 1
ATOM 813 C CA . GLN A 1 105 ? -2.340 1.119 -3.402 1.00 98.94 105 GLN A CA 1
ATOM 814 C C . GLN A 1 105 ? -1.180 1.862 -2.731 1.00 98.94 105 GLN A C 1
ATOM 816 O O . GLN A 1 105 ? -1.140 1.981 -1.504 1.00 98.94 105 GLN A O 1
ATOM 821 N N . LEU A 1 106 ? -0.193 2.240 -3.539 1.00 98.75 106 LEU A N 1
ATOM 822 C CA . LEU A 1 106 ? 1.060 2.885 -3.151 1.00 98.75 106 LEU A CA 1
ATOM 823 C C . LEU A 1 106 ? 1.344 4.094 -4.055 1.00 98.75 106 LEU A C 1
ATOM 825 O O . LEU A 1 106 ? 2.506 4.447 -4.255 1.00 98.75 106 LEU A O 1
ATOM 829 N N . TYR A 1 107 ? 0.320 4.726 -4.627 1.00 98.56 107 TYR A N 1
ATOM 830 C CA . TYR A 1 107 ? 0.490 5.917 -5.452 1.00 98.56 107 TYR A CA 1
ATOM 831 C C . TYR A 1 107 ? 1.198 7.015 -4.652 1.00 98.56 107 TYR A C 1
ATOM 833 O O . TYR A 1 107 ? 0.753 7.400 -3.570 1.00 98.56 107 TYR A O 1
ATOM 841 N N . ASN A 1 108 ? 2.294 7.543 -5.201 1.00 98.19 108 ASN A N 1
ATOM 842 C CA . ASN A 1 108 ? 3.024 8.679 -4.634 1.00 98.19 108 ASN A CA 1
ATOM 843 C C . ASN A 1 108 ? 3.431 8.488 -3.151 1.00 98.19 108 ASN A C 1
ATOM 845 O O . ASN A 1 108 ? 3.162 9.342 -2.305 1.00 98.19 108 ASN A O 1
ATOM 849 N N . THR A 1 109 ? 4.089 7.368 -2.835 1.00 95.62 109 THR A N 1
ATOM 850 C CA . THR A 1 109 ? 4.590 7.040 -1.481 1.00 95.62 109 THR A CA 1
ATOM 851 C C . THR A 1 109 ? 6.107 7.194 -1.336 1.00 95.62 109 THR A C 1
ATOM 853 O O . THR A 1 109 ? 6.634 7.183 -0.228 1.00 95.62 109 THR A O 1
ATOM 856 N N . LYS A 1 110 ? 6.820 7.482 -2.437 1.00 92.81 110 LYS A N 1
ATOM 857 C CA . LYS A 1 110 ? 8.290 7.648 -2.526 1.00 92.81 110 LYS A CA 1
ATOM 858 C C . LYS A 1 110 ? 9.071 6.333 -2.426 1.00 92.81 110 LYS A C 1
ATOM 860 O O . LYS A 1 110 ? 10.285 6.373 -2.219 1.00 92.81 110 LYS A O 1
ATOM 865 N N . ILE A 1 111 ? 8.416 5.191 -2.612 1.00 97.19 111 ILE A N 1
ATOM 866 C CA . ILE A 1 111 ? 9.085 3.885 -2.637 1.00 97.19 111 ILE A CA 1
ATOM 867 C C . ILE A 1 111 ? 10.050 3.773 -3.828 1.00 97.19 111 ILE A C 1
ATOM 869 O O . ILE A 1 111 ? 9.857 4.377 -4.890 1.00 97.19 111 ILE A O 1
ATOM 873 N N . THR A 1 112 ? 11.112 2.994 -3.637 1.00 97.69 112 THR A N 1
ATOM 874 C CA . THR A 1 112 ? 12.119 2.676 -4.668 1.00 97.69 112 THR A CA 1
ATOM 875 C C . THR A 1 112 ? 12.302 1.181 -4.859 1.00 97.69 112 THR A C 1
ATOM 877 O O . THR A 1 112 ? 12.642 0.748 -5.956 1.00 97.69 112 THR A O 1
ATOM 880 N N . ASP A 1 113 ? 12.102 0.414 -3.789 1.00 98.12 113 ASP A N 1
ATOM 881 C CA . ASP A 1 113 ? 12.275 -1.029 -3.750 1.00 98.12 113 ASP A CA 1
ATOM 882 C C . ASP A 1 113 ? 10.919 -1.704 -3.539 1.00 98.12 113 ASP A C 1
ATOM 884 O O . ASP A 1 113 ? 10.147 -1.320 -2.658 1.00 98.12 113 ASP A O 1
ATOM 888 N N . ILE A 1 114 ? 10.640 -2.698 -4.376 1.00 98.50 114 ILE A N 1
ATOM 889 C CA . ILE A 1 114 ? 9.425 -3.511 -4.333 1.00 98.50 114 ILE A CA 1
ATOM 890 C C . ILE A 1 114 ? 9.723 -5.002 -4.163 1.00 98.50 114 ILE A C 1
ATOM 892 O O . ILE A 1 114 ? 8.818 -5.820 -4.317 1.00 98.50 114 ILE A O 1
ATOM 896 N N . PHE A 1 115 ? 10.954 -5.378 -3.804 1.00 98.56 115 PHE A N 1
ATOM 897 C CA . PHE A 1 115 ? 11.299 -6.762 -3.479 1.00 98.56 115 PHE A CA 1
ATOM 898 C C . PHE A 1 115 ? 10.361 -7.413 -2.444 1.00 98.56 115 PHE A C 1
ATOM 900 O O . PHE A 1 115 ? 9.975 -8.563 -2.667 1.00 98.56 115 PHE A O 1
ATOM 907 N N . PRO A 1 116 ? 9.887 -6.707 -1.389 1.00 98.75 116 PRO A N 1
ATOM 908 C CA . PRO A 1 116 ? 8.916 -7.268 -0.444 1.00 98.75 116 PRO A CA 1
ATOM 909 C C . PRO A 1 116 ? 7.600 -7.747 -1.078 1.00 98.75 116 PRO A C 1
ATOM 911 O O . PRO A 1 116 ? 6.870 -8.503 -0.444 1.00 98.75 116 PRO A O 1
ATOM 914 N N . LEU A 1 117 ? 7.289 -7.326 -2.313 1.00 98.75 117 LEU A N 1
ATOM 915 C CA . LEU A 1 117 ? 6.081 -7.736 -3.035 1.00 98.75 117 LEU A CA 1
ATOM 916 C C . LEU A 1 117 ? 6.207 -9.091 -3.749 1.00 98.75 117 LEU A C 1
ATOM 918 O O . LEU A 1 117 ? 5.208 -9.619 -4.247 1.00 98.75 117 LEU A O 1
ATOM 922 N N . SER A 1 118 ? 7.414 -9.657 -3.806 1.00 98.44 118 SER A N 1
ATOM 923 C CA . SER A 1 118 ? 7.710 -10.860 -4.581 1.00 98.44 118 SER A CA 1
ATOM 924 C C . SER A 1 118 ? 6.852 -12.055 -4.165 1.00 98.44 118 SER A C 1
ATOM 926 O O . SER A 1 118 ? 6.756 -12.411 -2.990 1.00 98.44 118 SER A O 1
ATOM 928 N N . GLY A 1 119 ? 6.197 -12.676 -5.149 1.00 98.19 119 GLY A N 1
ATOM 929 C CA . GLY A 1 119 ? 5.369 -13.867 -4.947 1.00 98.19 119 GLY A CA 1
ATOM 930 C C . GLY A 1 119 ? 4.084 -13.647 -4.138 1.00 98.19 119 GLY A C 1
ATOM 931 O O . GLY A 1 119 ? 3.390 -14.620 -3.831 1.00 98.19 119 GLY A O 1
ATOM 932 N N . MET A 1 120 ? 3.734 -12.403 -3.792 1.00 98.62 120 MET A N 1
ATOM 933 C CA . MET A 1 120 ? 2.500 -12.105 -3.065 1.00 98.62 120 MET A CA 1
ATOM 934 C C . MET A 1 120 ? 1.252 -12.381 -3.922 1.00 98.62 120 MET A C 1
ATOM 936 O O . MET A 1 120 ? 1.284 -12.239 -5.145 1.00 98.62 120 MET A O 1
ATOM 940 N N . PRO A 1 121 ? 0.102 -12.724 -3.311 1.00 98.12 121 PRO A N 1
ATOM 941 C CA . PRO A 1 121 ? -1.118 -13.084 -4.036 1.00 98.12 121 PRO A CA 1
ATOM 942 C C . PRO A 1 121 ? -1.917 -11.860 -4.537 1.00 98.12 121 PRO A C 1
ATOM 944 O O . PRO A 1 121 ? -3.153 -11.913 -4.554 1.00 98.12 121 PRO A O 1
ATOM 947 N N . LEU A 1 122 ? -1.224 -10.777 -4.911 1.00 98.75 122 LEU A N 1
ATOM 948 C CA . LEU A 1 122 ? -1.796 -9.496 -5.333 1.00 98.75 122 LEU A CA 1
ATOM 949 C C . LEU A 1 122 ? -2.577 -9.640 -6.643 1.00 98.75 122 LEU A C 1
ATOM 951 O O . LEU A 1 122 ? -2.094 -10.212 -7.612 1.00 98.75 122 LEU A O 1
ATOM 955 N N . GLU A 1 123 ? -3.776 -9.063 -6.678 1.00 98.75 123 GLU A N 1
ATOM 956 C CA . GLU A 1 123 ? -4.632 -8.993 -7.868 1.00 98.75 123 GLU A CA 1
ATOM 957 C C . GLU A 1 123 ? -4.684 -7.565 -8.427 1.00 98.75 123 GLU A C 1
ATOM 959 O O . GLU A 1 123 ? -4.786 -7.369 -9.638 1.00 98.75 123 GLU A O 1
ATOM 964 N N . ASN A 1 124 ? -4.583 -6.562 -7.552 1.00 98.94 124 ASN A N 1
ATOM 965 C CA . ASN A 1 124 ? -4.601 -5.148 -7.902 1.00 98.94 124 ASN A CA 1
ATOM 966 C C . ASN A 1 124 ? -3.418 -4.444 -7.234 1.00 98.94 124 ASN A C 1
ATOM 968 O O . ASN A 1 124 ? -3.364 -4.360 -6.003 1.00 98.94 124 ASN A O 1
ATOM 972 N N . LEU A 1 125 ? -2.502 -3.924 -8.046 1.00 98.88 125 LEU A N 1
ATOM 973 C CA . LEU A 1 125 ? -1.324 -3.199 -7.583 1.00 98.88 125 LEU A CA 1
ATOM 974 C C . LEU A 1 125 ? -1.237 -1.844 -8.283 1.00 98.88 125 LEU A C 1
ATOM 976 O O . LEU A 1 125 ? -1.201 -1.777 -9.513 1.00 98.88 125 LEU A O 1
ATOM 980 N N . ASP A 1 126 ? -1.179 -0.780 -7.487 1.00 98.88 126 ASP A N 1
ATOM 981 C CA . ASP A 1 126 ? -0.838 0.556 -7.965 1.00 98.88 126 ASP A CA 1
ATOM 982 C C . ASP A 1 126 ? 0.446 1.036 -7.287 1.00 98.88 126 ASP A C 1
ATOM 984 O O . ASP A 1 126 ? 0.470 1.208 -6.070 1.00 98.88 126 ASP A O 1
ATOM 988 N N . ILE A 1 127 ? 1.511 1.210 -8.071 1.00 98.56 127 ILE A N 1
ATOM 989 C CA . ILE A 1 127 ? 2.814 1.737 -7.633 1.00 98.56 127 ILE A CA 1
ATOM 990 C C . ILE A 1 127 ? 3.183 3.018 -8.398 1.00 98.56 127 ILE A C 1
ATOM 992 O O . ILE A 1 127 ? 4.359 3.379 -8.489 1.00 98.56 127 ILE A O 1
ATOM 996 N N . ASN A 1 128 ? 2.188 3.710 -8.953 1.00 98.12 128 ASN A N 1
ATOM 997 C CA . ASN A 1 128 ? 2.352 4.913 -9.763 1.00 98.12 128 ASN A CA 1
ATOM 998 C C . ASN A 1 128 ? 3.073 6.052 -9.016 1.00 98.12 128 ASN A C 1
ATOM 1000 O O . ASN A 1 128 ? 2.924 6.216 -7.805 1.00 98.12 128 ASN A O 1
ATOM 1004 N N . SER A 1 129 ? 3.817 6.880 -9.758 1.00 98.00 129 SER A N 1
ATOM 1005 C CA . SER A 1 129 ? 4.479 8.089 -9.232 1.00 98.00 129 SER A CA 1
ATOM 1006 C C . SER A 1 129 ? 5.469 7.786 -8.108 1.00 98.00 129 SER A C 1
ATOM 1008 O O . SER A 1 129 ? 5.546 8.487 -7.100 1.00 98.00 129 SER A O 1
ATOM 1010 N N . ASN A 1 130 ? 6.250 6.726 -8.297 1.00 98.19 130 ASN A N 1
ATOM 1011 C CA . ASN A 1 130 ? 7.320 6.321 -7.393 1.00 98.19 130 ASN A CA 1
ATOM 1012 C C . ASN A 1 130 ? 8.667 6.264 -8.112 1.00 98.19 130 ASN A C 1
ATOM 1014 O O . ASN A 1 130 ? 8.753 6.301 -9.335 1.00 98.19 130 ASN A O 1
ATOM 1018 N N . ASN A 1 131 ? 9.756 6.143 -7.358 1.00 95.88 131 ASN A N 1
ATOM 1019 C CA . ASN A 1 131 ? 11.113 6.130 -7.910 1.00 95.88 131 ASN A CA 1
ATOM 1020 C C . ASN A 1 131 ? 11.610 4.703 -8.215 1.00 95.88 131 ASN A C 1
ATOM 1022 O O . ASN A 1 131 ? 12.800 4.421 -8.082 1.00 95.88 131 ASN A O 1
ATOM 1026 N N . ILE A 1 132 ? 10.703 3.807 -8.603 1.00 96.94 132 ILE A N 1
ATOM 1027 C CA . ILE A 1 132 ? 10.990 2.392 -8.874 1.00 96.94 132 ILE A CA 1
ATOM 1028 C C . ILE A 1 132 ? 11.652 2.258 -10.242 1.00 96.94 132 ILE A C 1
ATOM 1030 O O . ILE A 1 132 ? 11.160 2.823 -11.215 1.00 96.94 132 ILE A O 1
ATOM 1034 N N . TYR A 1 133 ? 12.744 1.502 -10.317 1.00 94.38 133 TYR A N 1
ATOM 1035 C CA . TYR A 1 133 ? 13.491 1.245 -11.556 1.00 94.38 133 TYR A CA 1
ATOM 1036 C C . TYR A 1 133 ? 13.561 -0.243 -11.927 1.00 94.38 133 TYR A C 1
ATOM 1038 O O . TYR A 1 133 ? 13.852 -0.567 -13.077 1.00 94.38 133 TYR A O 1
ATOM 1046 N N . ASP A 1 134 ? 13.276 -1.138 -10.975 1.00 94.69 134 ASP A N 1
ATOM 1047 C CA . ASP A 1 134 ? 13.272 -2.585 -11.168 1.00 94.69 134 ASP A CA 1
ATOM 1048 C C . ASP A 1 134 ? 11.898 -3.180 -10.836 1.00 94.69 134 ASP A C 1
ATOM 1050 O O . ASP A 1 134 ? 11.339 -2.937 -9.767 1.00 94.69 134 ASP A O 1
ATOM 1054 N N . ILE A 1 135 ? 11.374 -3.972 -11.770 1.00 96.19 135 ILE A N 1
ATOM 1055 C CA . ILE A 1 135 ? 10.128 -4.737 -11.629 1.00 96.19 135 ILE A CA 1
ATOM 1056 C C . ILE A 1 135 ? 10.350 -6.248 -11.676 1.00 96.19 135 ILE A C 1
ATOM 1058 O O . ILE A 1 135 ? 9.379 -7.001 -11.719 1.00 96.19 135 ILE A O 1
ATOM 1062 N N . SER A 1 136 ? 11.601 -6.711 -11.611 1.00 96.00 136 SER A N 1
ATOM 1063 C CA . SER A 1 136 ? 11.921 -8.131 -11.457 1.00 96.00 136 SER A CA 1
ATOM 1064 C C . SER A 1 136 ? 11.197 -8.815 -10.284 1.00 96.00 136 SER A C 1
ATOM 1066 O O . SER A 1 136 ? 10.805 -9.971 -10.458 1.00 96.00 136 SER A O 1
ATOM 1068 N N . PRO A 1 137 ? 10.883 -8.148 -9.146 1.00 97.81 137 PRO A N 1
ATOM 1069 C CA . PRO A 1 137 ? 10.100 -8.779 -8.081 1.00 97.81 137 PRO A CA 1
ATOM 1070 C C . PRO A 1 137 ? 8.678 -9.174 -8.492 1.00 97.81 137 PRO A C 1
ATOM 1072 O O . PRO A 1 137 ? 8.057 -9.990 -7.820 1.00 97.81 137 PRO A O 1
ATOM 1075 N N . LEU A 1 138 ? 8.154 -8.609 -9.583 1.00 98.00 138 LEU A N 1
ATOM 1076 C CA . LEU A 1 138 ? 6.820 -8.925 -10.087 1.00 98.00 138 LEU A CA 1
ATOM 1077 C C . LEU A 1 138 ? 6.813 -10.131 -11.046 1.00 98.00 138 LEU A C 1
ATOM 1079 O O . LEU A 1 138 ? 5.746 -10.550 -11.497 1.00 98.00 138 LEU A O 1
ATOM 1083 N N . GLU A 1 139 ? 7.980 -10.697 -11.376 1.00 95.81 139 GLU A N 1
ATOM 1084 C CA . GLU A 1 139 ? 8.118 -11.823 -12.305 1.00 95.81 139 GLU A CA 1
ATOM 1085 C C . GLU A 1 139 ? 7.216 -13.011 -11.915 1.00 95.81 139 GLU A C 1
ATOM 1087 O O . GLU A 1 139 ? 7.200 -13.473 -10.775 1.00 95.81 139 GLU A O 1
ATOM 1092 N N . GLY A 1 140 ? 6.452 -13.527 -12.882 1.00 97.00 140 GLY A N 1
ATOM 1093 C CA . GLY A 1 140 ? 5.562 -14.675 -12.692 1.00 97.00 140 GLY A CA 1
ATOM 1094 C C . GLY A 1 140 ? 4.234 -14.361 -11.996 1.00 97.00 140 GLY A C 1
ATOM 1095 O O . GLY A 1 140 ? 3.388 -15.253 -11.889 1.00 97.00 140 GLY A O 1
ATOM 1096 N N . MET A 1 141 ? 4.012 -13.120 -11.553 1.00 98.38 141 MET A N 1
ATOM 1097 C CA . MET A 1 141 ? 2.760 -12.703 -10.918 1.00 98.38 141 MET A CA 1
ATOM 1098 C C . MET A 1 141 ? 1.643 -12.458 -11.946 1.00 98.38 141 MET A C 1
ATOM 1100 O O . MET A 1 141 ? 1.885 -12.230 -13.136 1.00 98.38 141 MET A O 1
ATOM 1104 N N . SER A 1 142 ? 0.393 -12.521 -11.474 1.00 98.19 142 SER A N 1
ATOM 1105 C CA . SER A 1 142 ? -0.809 -12.333 -12.290 1.00 98.19 142 SER A CA 1
ATOM 1106 C C . SER A 1 142 ? -1.735 -11.299 -11.661 1.00 98.19 142 SER A C 1
ATOM 1108 O O . SER A 1 142 ? -2.253 -11.515 -10.570 1.00 98.19 142 SER A O 1
ATOM 1110 N N . PHE A 1 143 ? -1.994 -10.217 -12.386 1.00 98.69 143 PHE A N 1
ATOM 1111 C CA . PHE A 1 143 ? -2.794 -9.083 -11.947 1.00 98.69 143 PHE A CA 1
ATOM 1112 C C . PHE A 1 143 ? -4.079 -8.960 -12.767 1.00 98.69 143 PHE A C 1
ATOM 1114 O O . PHE A 1 143 ? -4.093 -9.153 -13.981 1.00 98.69 143 PHE A O 1
ATOM 1121 N N . LYS A 1 144 ? -5.159 -8.549 -12.107 1.00 98.75 144 LYS A N 1
ATOM 1122 C CA . LYS A 1 144 ? -6.316 -7.951 -12.783 1.00 98.75 144 LYS A CA 1
ATOM 1123 C C . LYS A 1 144 ? -5.977 -6.536 -13.231 1.00 98.75 144 LYS A C 1
ATOM 1125 O O . LYS A 1 144 ? -6.281 -6.152 -14.349 1.00 98.75 144 LYS A O 1
ATOM 1130 N N . LYS A 1 145 ? -5.299 -5.773 -12.370 1.00 98.81 145 LYS A N 1
ATOM 1131 C CA . LYS A 1 145 ? -4.853 -4.413 -12.680 1.00 98.81 145 LYS A CA 1
ATOM 1132 C C . LYS A 1 145 ? -3.467 -4.151 -12.117 1.00 98.81 145 LYS A C 1
ATOM 1134 O O . LYS A 1 145 ? -3.255 -4.309 -10.914 1.00 98.81 145 LYS A O 1
ATOM 1139 N N . LEU A 1 146 ? -2.565 -3.713 -12.985 1.00 98.69 146 LEU A N 1
ATOM 1140 C CA . LEU A 1 146 ? -1.216 -3.287 -12.642 1.00 98.69 146 LEU A CA 1
ATOM 1141 C C . LEU A 1 146 ? -0.975 -1.875 -13.183 1.00 98.69 146 LEU A C 1
ATOM 1143 O O . LEU A 1 146 ? -1.046 -1.643 -14.389 1.00 98.69 146 LEU A O 1
ATOM 1147 N N . ASN A 1 147 ? -0.676 -0.935 -12.291 1.00 98.62 147 ASN A N 1
ATOM 1148 C CA . ASN A 1 147 ? -0.300 0.429 -12.650 1.00 98.62 147 ASN A CA 1
ATOM 1149 C C . ASN A 1 147 ? 1.151 0.695 -12.242 1.00 98.62 147 ASN A C 1
ATOM 1151 O O . ASN A 1 147 ? 1.469 0.736 -11.054 1.00 98.62 147 ASN A O 1
ATOM 1155 N N . ILE A 1 148 ? 2.016 0.880 -13.240 1.00 97.69 148 ILE A N 1
ATOM 1156 C CA . ILE A 1 148 ? 3.446 1.194 -13.070 1.00 97.69 148 ILE A CA 1
ATOM 1157 C C . ILE A 1 148 ? 3.812 2.561 -13.655 1.00 97.69 148 ILE A C 1
ATOM 1159 O O . ILE A 1 148 ? 4.983 2.856 -13.896 1.00 97.69 148 ILE A O 1
ATOM 1163 N N . SER A 1 149 ? 2.805 3.389 -13.923 1.00 97.44 149 SER A N 1
ATOM 1164 C CA . SER A 1 149 ? 2.970 4.679 -14.587 1.00 97.44 149 SER A CA 1
ATOM 1165 C C . SER A 1 149 ? 3.809 5.653 -13.759 1.00 97.44 149 SER A C 1
ATOM 1167 O O . SER A 1 149 ? 3.804 5.616 -12.529 1.00 97.44 149 SER A O 1
ATOM 1169 N N . TYR A 1 150 ? 4.503 6.566 -14.434 1.00 96.31 150 TYR A N 1
ATOM 1170 C CA . TYR A 1 150 ? 5.333 7.604 -13.817 1.00 96.31 150 TYR A CA 1
ATOM 1171 C C . TYR A 1 150 ? 6.368 7.045 -12.829 1.00 96.31 150 TYR A C 1
ATOM 1173 O O . TYR A 1 150 ? 6.701 7.680 -11.829 1.00 96.31 150 TYR A O 1
ATOM 1181 N N . THR A 1 151 ? 6.870 5.842 -13.111 1.00 96.19 151 THR A N 1
ATOM 1182 C CA . THR A 1 151 ? 8.037 5.266 -12.441 1.00 96.19 151 THR A CA 1
ATOM 1183 C C . THR A 1 151 ? 9.302 5.494 -13.276 1.00 96.19 151 THR A C 1
ATOM 1185 O O . THR A 1 151 ? 9.273 6.147 -14.320 1.00 96.19 151 THR A O 1
ATOM 1188 N N . LYS A 1 152 ? 10.443 4.987 -12.808 1.00 94.25 152 LYS A N 1
ATOM 1189 C CA . LYS A 1 152 ? 11.756 5.088 -13.465 1.00 94.25 152 LYS A CA 1
ATOM 1190 C C . LYS A 1 152 ? 12.187 3.766 -14.103 1.00 94.25 152 LYS A C 1
ATOM 1192 O O . LYS A 1 152 ? 13.378 3.505 -14.240 1.00 94.25 152 LYS A O 1
ATOM 1197 N N . ILE A 1 153 ? 11.230 2.906 -14.441 1.00 92.00 153 ILE A N 1
ATOM 1198 C CA . ILE A 1 153 ? 11.514 1.605 -15.044 1.00 92.00 153 ILE A CA 1
ATOM 1199 C C . ILE A 1 153 ? 12.009 1.825 -16.473 1.00 92.00 153 ILE A C 1
ATOM 1201 O O . ILE A 1 153 ? 11.280 2.331 -17.324 1.00 92.00 153 ILE A O 1
ATOM 1205 N N . GLU A 1 154 ? 13.245 1.410 -16.733 1.00 84.31 154 GLU A N 1
ATOM 1206 C CA . GLU A 1 154 ? 13.843 1.442 -18.073 1.00 84.31 154 GLU A CA 1
ATOM 1207 C C . GLU A 1 154 ? 13.917 0.045 -18.701 1.00 84.31 154 GLU A C 1
ATOM 1209 O O . GLU A 1 154 ? 13.826 -0.102 -19.921 1.00 84.31 154 GLU A O 1
ATOM 1214 N N . ASN A 1 155 ? 14.068 -0.994 -17.870 1.00 85.88 155 ASN A N 1
ATOM 1215 C CA . ASN A 1 155 ? 14.128 -2.380 -18.316 1.00 85.88 155 ASN A CA 1
ATOM 1216 C C . ASN A 1 155 ? 12.742 -3.033 -18.261 1.00 85.88 155 ASN A C 1
ATOM 1218 O O . ASN A 1 155 ? 12.297 -3.507 -17.217 1.00 85.88 155 ASN A O 1
ATOM 1222 N N . LEU A 1 156 ? 12.094 -3.103 -19.420 1.00 85.50 156 LEU A N 1
ATOM 1223 C CA . LEU A 1 156 ? 10.753 -3.667 -19.571 1.00 85.50 156 LEU A CA 1
ATOM 1224 C C . LEU A 1 156 ? 10.749 -5.155 -19.959 1.00 85.50 156 LEU A C 1
ATOM 1226 O O . LEU A 1 156 ? 9.676 -5.724 -20.130 1.00 85.50 156 LEU A O 1
ATOM 1230 N N . SER A 1 157 ? 11.912 -5.817 -20.048 1.00 86.62 157 SER A N 1
ATOM 1231 C CA . SER A 1 157 ? 11.989 -7.249 -20.405 1.00 86.62 157 SER A CA 1
ATOM 1232 C C . SER A 1 157 ? 11.248 -8.165 -19.423 1.00 86.62 157 SER A C 1
ATOM 1234 O O . SER A 1 157 ? 10.754 -9.223 -19.803 1.00 86.62 157 SER A O 1
ATOM 1236 N N . TYR A 1 158 ? 11.093 -7.745 -18.164 1.00 87.06 158 TYR A N 1
ATOM 1237 C CA . TYR A 1 158 ? 10.326 -8.491 -17.165 1.00 87.06 158 TYR A CA 1
ATOM 1238 C C . TYR A 1 158 ? 8.818 -8.504 -17.439 1.00 87.06 158 TYR A C 1
ATOM 1240 O O . TYR A 1 158 ? 8.135 -9.411 -16.963 1.00 87.06 158 TYR A O 1
ATOM 1248 N N . LEU A 1 159 ? 8.290 -7.556 -18.227 1.00 88.88 159 LEU A N 1
ATOM 1249 C CA . LEU A 1 159 ? 6.863 -7.513 -18.562 1.00 88.88 159 LEU A CA 1
ATOM 1250 C C . LEU A 1 159 ? 6.402 -8.771 -19.302 1.00 88.88 159 LEU A C 1
ATOM 1252 O O . LEU A 1 159 ? 5.276 -9.205 -19.093 1.00 88.88 159 LEU A O 1
ATOM 1256 N N . GLU A 1 160 ? 7.269 -9.410 -20.094 1.00 90.38 160 GLU A N 1
ATOM 1257 C CA . GLU A 1 160 ? 6.952 -10.669 -20.792 1.00 90.38 160 GLU A CA 1
ATOM 1258 C C . GLU A 1 160 ? 6.590 -11.810 -19.830 1.00 90.38 160 GLU A C 1
ATOM 1260 O O . GLU A 1 160 ? 5.929 -12.780 -20.205 1.00 90.38 160 GLU A O 1
ATOM 1265 N N . LYS A 1 161 ? 7.027 -11.697 -18.574 1.00 94.81 161 LYS A N 1
ATOM 1266 C CA . LYS A 1 161 ? 6.817 -12.693 -17.526 1.00 94.81 161 LYS A CA 1
ATOM 1267 C C . LYS A 1 161 ? 5.735 -12.286 -16.527 1.00 94.81 161 LYS A C 1
ATOM 1269 O O . LYS A 1 161 ? 5.473 -13.037 -15.588 1.00 94.81 161 LYS A O 1
ATOM 1274 N N . ILE A 1 162 ? 5.115 -11.122 -16.712 1.00 96.25 162 ILE A N 1
ATOM 1275 C CA . ILE A 1 162 ? 4.038 -10.599 -15.872 1.00 96.25 162 ILE A CA 1
ATOM 1276 C C . ILE A 1 162 ? 2.727 -10.737 -16.640 1.00 96.25 162 ILE A C 1
ATOM 1278 O O . ILE A 1 162 ? 2.624 -10.348 -17.801 1.00 96.25 162 ILE A O 1
ATOM 1282 N N . LYS A 1 163 ? 1.693 -11.281 -15.997 1.00 97.25 163 LYS A N 1
ATOM 1283 C CA . LYS A 1 163 ? 0.350 -11.356 -16.587 1.00 97.25 163 LYS A CA 1
ATOM 1284 C C . LYS A 1 163 ? -0.507 -10.241 -16.008 1.00 97.25 163 LYS A C 1
ATOM 1286 O O . LYS A 1 163 ? -0.629 -10.152 -14.793 1.00 97.25 163 LYS A O 1
ATOM 1291 N N . ALA A 1 164 ? -1.115 -9.412 -16.850 1.00 97.56 164 ALA A N 1
ATOM 1292 C CA . ALA A 1 164 ? -2.032 -8.361 -16.414 1.00 97.56 164 ALA A CA 1
ATOM 1293 C C . ALA A 1 164 ? -3.237 -8.266 -17.362 1.00 97.56 164 ALA A C 1
ATOM 1295 O O . ALA A 1 164 ? -3.048 -8.212 -18.576 1.00 97.56 164 ALA A O 1
ATOM 1296 N N . GLU A 1 165 ? -4.460 -8.248 -16.823 1.00 98.38 165 GLU A N 1
ATOM 1297 C CA . GLU A 1 165 ? -5.675 -7.981 -17.618 1.00 98.38 165 GLU A CA 1
ATOM 1298 C C . GLU A 1 165 ? -5.762 -6.494 -18.008 1.00 98.38 165 GLU A C 1
ATOM 1300 O O . GLU A 1 165 ? -6.103 -6.160 -19.141 1.00 98.38 165 GLU A O 1
ATOM 1305 N N . GLU A 1 166 ? -5.390 -5.606 -17.083 1.00 98.50 166 GLU A N 1
ATOM 1306 C CA . GLU A 1 166 ? -5.249 -4.165 -17.285 1.00 98.50 166 GLU A CA 1
ATOM 1307 C C . GLU A 1 166 ? -3.837 -3.726 -16.864 1.00 98.50 166 GLU A C 1
ATOM 1309 O O . GLU A 1 166 ? -3.450 -3.878 -15.703 1.00 98.50 166 GLU A O 1
ATOM 1314 N N . LEU A 1 167 ? -3.067 -3.173 -17.806 1.00 97.38 167 LEU A N 1
ATOM 1315 C CA . LEU A 1 167 ? -1.716 -2.656 -17.579 1.00 97.38 167 LEU A CA 1
ATOM 1316 C C . LEU A 1 167 ? -1.659 -1.170 -17.946 1.00 97.38 167 LEU A C 1
ATOM 1318 O O . LEU A 1 167 ? -1.919 -0.801 -19.091 1.00 97.38 167 LEU A O 1
ATOM 1322 N N . ILE A 1 168 ? -1.300 -0.328 -16.977 1.00 97.69 168 ILE A N 1
ATOM 1323 C CA . ILE A 1 168 ? -1.180 1.126 -17.138 1.00 97.69 168 ILE A CA 1
ATOM 1324 C C . ILE A 1 168 ? 0.291 1.521 -16.964 1.00 97.69 168 ILE A C 1
ATOM 1326 O O . ILE A 1 168 ? 0.913 1.192 -15.950 1.00 97.69 168 ILE A O 1
ATOM 1330 N N . MET A 1 169 ? 0.849 2.199 -17.970 1.00 94.75 169 MET A N 1
ATOM 1331 C CA . MET A 1 169 ? 2.283 2.523 -18.080 1.00 94.75 169 MET A CA 1
ATOM 1332 C C . MET A 1 169 ? 2.522 3.951 -18.590 1.00 94.75 169 MET A C 1
ATOM 1334 O O . MET A 1 169 ? 3.442 4.212 -19.367 1.00 94.75 169 MET A O 1
ATOM 1338 N N . GLU A 1 170 ? 1.656 4.885 -18.210 1.00 94.69 170 GLU A N 1
ATOM 1339 C CA . GLU A 1 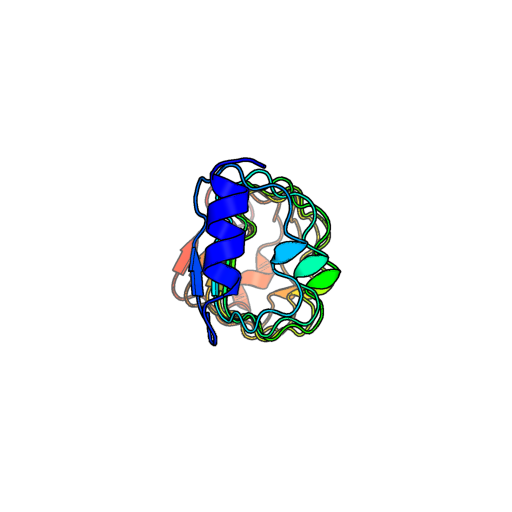170 ? 1.776 6.283 -18.617 1.00 94.69 170 GLU A CA 1
ATOM 1340 C C . GLU A 1 170 ? 3.094 6.887 -18.112 1.00 94.69 170 GLU A C 1
ATOM 1342 O O . GLU A 1 170 ? 3.588 6.541 -17.042 1.00 94.69 170 GLU A O 1
ATOM 1347 N N . GLY A 1 171 ? 3.698 7.787 -18.886 1.00 92.44 171 GLY A N 1
ATOM 1348 C CA . GLY A 1 171 ? 4.903 8.506 -18.459 1.00 92.44 171 GLY A CA 1
ATOM 1349 C C . GLY A 1 171 ? 6.191 7.677 -18.358 1.00 92.44 171 GLY A C 1
ATOM 1350 O O . GLY A 1 171 ? 7.201 8.231 -17.930 1.00 92.44 171 GLY A O 1
ATOM 1351 N N . LEU A 1 172 ? 6.196 6.399 -18.755 1.00 89.88 172 LEU A N 1
ATOM 1352 C CA . LEU A 1 172 ? 7.437 5.630 -18.906 1.00 89.88 172 LEU A CA 1
ATOM 1353 C C . LEU A 1 172 ? 8.193 6.033 -20.176 1.00 89.88 172 LEU A C 1
ATOM 1355 O O . LEU A 1 172 ? 7.591 6.406 -21.185 1.00 89.88 172 LEU A O 1
ATOM 1359 N N . ASN A 1 173 ? 9.523 5.910 -20.145 1.00 81.44 173 ASN A N 1
ATOM 1360 C CA . ASN A 1 173 ? 10.326 6.020 -21.357 1.00 81.44 173 ASN A CA 1
ATOM 1361 C C . ASN A 1 173 ? 10.203 4.724 -22.170 1.00 81.44 173 ASN A C 1
ATOM 1363 O O . ASN A 1 173 ? 10.782 3.696 -21.825 1.00 81.44 173 ASN A O 1
ATOM 1367 N N . LEU A 1 174 ? 9.446 4.792 -23.262 1.00 75.38 174 LEU A N 1
ATOM 1368 C CA . LEU A 1 174 ? 9.147 3.650 -24.121 1.00 75.38 174 LEU A CA 1
ATOM 1369 C C . LEU A 1 174 ? 10.087 3.525 -25.329 1.00 75.38 174 LEU A C 1
ATOM 1371 O O . LEU A 1 174 ? 9.873 2.662 -26.181 1.00 75.38 174 LEU A O 1
ATOM 1375 N N . ASP A 1 175 ? 11.141 4.338 -25.422 1.00 73.50 175 ASP A N 1
ATOM 1376 C CA . ASP A 1 175 ? 12.050 4.320 -26.577 1.00 73.50 175 ASP A CA 1
ATOM 1377 C C . ASP A 1 175 ? 12.780 2.971 -26.737 1.00 73.50 175 ASP A C 1
ATOM 1379 O O . ASP A 1 175 ? 13.118 2.568 -27.854 1.00 73.50 175 ASP A O 1
ATOM 1383 N N . ASN A 1 176 ? 12.933 2.227 -25.636 1.00 58.34 176 ASN A N 1
ATOM 1384 C CA . ASN A 1 176 ? 13.515 0.884 -25.598 1.00 58.34 176 ASN A CA 1
ATOM 1385 C C . ASN A 1 176 ? 12.513 -0.243 -25.932 1.00 58.34 176 ASN A C 1
ATOM 1387 O O . ASN A 1 176 ? 12.913 -1.403 -25.986 1.00 58.34 176 ASN A O 1
ATOM 1391 N N . LEU A 1 177 ? 11.235 0.061 -26.213 1.00 59.78 177 LEU A N 1
ATOM 1392 C CA . LEU A 1 177 ? 10.242 -0.943 -26.634 1.00 59.78 177 LEU A CA 1
ATOM 1393 C C . LEU A 1 177 ? 10.481 -1.487 -28.057 1.00 59.78 177 LEU A C 1
ATOM 1395 O O . LEU A 1 177 ? 9.769 -2.380 -28.502 1.00 59.78 177 LEU A O 1
ATOM 1399 N N . LYS A 1 178 ? 11.457 -0.976 -28.816 1.00 50.56 178 LYS A N 1
ATOM 1400 C CA . LYS A 1 178 ? 11.684 -1.391 -30.218 1.00 50.56 178 LYS A CA 1
ATOM 1401 C C . LYS A 1 178 ? 12.295 -2.793 -30.390 1.00 50.56 178 LYS A C 1
ATOM 1403 O O . LYS A 1 178 ? 12.715 -3.123 -31.495 1.00 50.56 178 LYS A O 1
ATOM 1408 N N . ALA A 1 179 ? 12.368 -3.595 -29.329 1.00 46.09 179 ALA A N 1
ATOM 1409 C CA . ALA A 1 179 ? 12.981 -4.922 -29.338 1.00 46.09 179 ALA A CA 1
ATOM 1410 C C . ALA A 1 179 ? 11.997 -6.091 -29.119 1.00 46.09 179 ALA A C 1
ATOM 1412 O O . ALA A 1 179 ? 12.465 -7.215 -28.955 1.00 46.09 179 ALA A O 1
ATOM 1413 N N . PHE A 1 180 ? 10.681 -5.842 -29.139 1.00 49.34 180 PHE A N 1
ATOM 1414 C CA . PHE A 1 180 ? 9.649 -6.890 -29.094 1.00 49.34 180 PHE A CA 1
ATOM 1415 C C . PHE A 1 180 ? 9.236 -7.352 -30.496 1.00 49.34 180 PHE A C 1
ATOM 1417 O O . PHE A 1 180 ? 9.041 -6.476 -31.373 1.00 49.34 180 PHE A O 1
#

Foldseek 3Di:
DDPVVVVLVVVLVDPDDAEDAQAQHADADCLSVAPDQYQYYHQANYAHADPLSCAPHQHQEYAQHCYAHADPLSCAPHQYQYYHQANYCHADPLSQAPHQHAEYHQHQNQYADDLSVAPHQYAYDANEQYAHADPLSQFQHAYQEDEPANYNHPDCVSVVRYHYVYYHHHHYDCPVVPPD

Secondary structure (DSSP, 8-state):
--HHHHHHHHHHTSTT--EEE-TT------GGGTT---SEEE-TTS-----GGGTT---SEEE-TT------GGGTT---SEEE-TTS-----GGGTT---SEEE-TTS-----GGGTT---SEEE--SS-----GGGTT-EEEEEE-TTS-----GGGGG-EEEEEE-TT---GGGGG-

Solvent-accessible surface area (backbone atoms only — not comparable to full-atom values): 9284 Å² total; per-residue (Å²): 132,54,78,64,54,55,50,51,56,59,54,69,71,45,85,81,56,38,66,50,81,45,61,66,37,86,56,45,79,44,71,88,56,44,88,48,67,30,34,32,41,34,37,27,52,17,58,30,42,65,54,67,41,54,46,86,35,64,29,33,32,42,33,34,30,51,17,61,32,41,72,51,64,50,52,47,84,36,68,30,32,34,41,35,39,24,50,19,56,36,44,68,56,67,36,52,47,83,33,68,32,33,34,43,36,37,34,42,14,62,29,47,72,53,61,43,55,42,88,43,69,42,34,33,43,34,46,23,50,18,63,27,44,70,59,66,39,49,51,74,39,60,26,57,32,37,32,55,19,42,27,56,46,67,70,64,76,47,53,83,44,39,46,56,78,37,76,44,60,54,77,45,71,62,83,74,60,82,79,117

Radius of gyration: 17.95 Å; Cα contacts (8 Å, |Δi|>4): 438; chains: 1; bounding box: 35×32×56 Å

Nearest PDB structures (foldseek):
  2omv-assembly1_A  TM=8.939E-01  e=2.716E-06  Listeria monocytogenes EGD-e
  3bz5-assembly1_A  TM=4.907E-01  e=1.480E-03  unclassified
  3pmh-assembly1_G  TM=5.206E-01  e=1.218E-01  Homo sapiens
  6ejx-assembly2_A  TM=7.262E-01  e=1.868E+00  Mus musculus